Protein 2OOI (pdb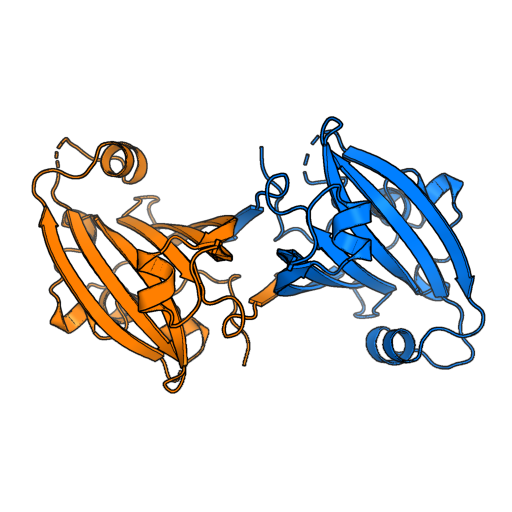70)

CATH classification: 3.40.1410.10

Sequence (315 aa):
NRINVFKTNGFSKSRMTSKVLVFKEMATPPKSVQDELQLNADDTVYYLERLRFVDDDVLCIEYSYYHKEIVKYLNDDIAKGSIFDYLESNMKLRIGFSDIFFNVDKLTSSEASLLQLSTGEPCLRYHQTFYTMTGKPFDSSDIVFHYRHAQFYIPSKNRINVFKTNGFSKSLGRMTSKVLVFKEMATPPKSVQDELQLNADTVYYLERLRFVDDDVLCIEYSYYHKEIVKYLNDDIAKGSIFDYLESNMKLRIGFSDIFFNVDKLTSSEASLLQLSTGEPCLRYHQTFYTMTGKPFDSSDIVFHYRHAQFYIPSK

B-factor: mean 58.81, std 12.08, range [34.25, 100.67]

Foldseek 3Di:
DAQEDVDPAFSLVSQKFKDWPDKAKDQADDPVCCVQQVHHRGFIKIWTWIFMDHVRATWKIKTKIFRCVLQVDDDVVPVRHGSRCCSCVPVVFAWADKDKDKDKFFDDCVRCVSNVHHGGDIWMWMWMWTAGNVGGTTMIMIIITDPVNHHHDYDDD/DAFEDQDPFFRCVRDNQKWKDWDDKDWACQDDPVCCVQLVHPNQIKIWTWIFMGRNPQTWKIKTKIFRCVQQVDDDVVCVRDGSRCCSCVPVVFAWQDKDKDKDKFFDDQVRCVSNVHHGGDIWMWMWMWTATNVGRTTMTMIITTDPPVHHHDYPDD

Solvent-accessible surface area: 14712 Å² total; per-residue (Å²): 168,85,22,29,6,66,81,15,39,16,25,42,95,75,170,46,85,33,147,34,78,49,43,100,94,44,78,79,3,41,174,80,6,35,115,64,2,134,24,81,58,108,50,33,0,5,24,1,31,7,17,10,45,34,94,130,68,7,3,0,2,16,60,0,42,4,20,71,137,25,0,122,111,5,36,66,93,54,1,120,41,28,10,19,44,19,3,74,78,93,47,153,23,162,28,20,73,0,36,0,68,4,31,5,41,73,6,68,76,73,26,2,82,57,0,133,40,71,92,27,29,1,0,1,61,8,43,6,1,16,30,11,119,114,34,126,6,3,10,10,4,64,3,10,0,9,5,137,69,2,46,2,52,2,44,2,196,166,91,7,25,9,21,80,14,38,4,20,24,119,14,42,46,120,26,86,19,122,32,60,46,54,118,95,48,72,89,3,48,182,73,5,44,112,48,2,132,24,104,74,63,43,0,3,28,0,37,5,15,10,46,21,86,136,68,4,1,0,0,10,48,0,44,1,20,68,138,26,0,133,114,4,39,59,84,49,0,112,39,22,2,29,70,19,0,66,73,90,40,129,23,144,23,18,76,1,31,0,69,2,32,6,35,76,8,64,69,75,15,2,83,56,0,145,34,67,93,27,29,2,0,2,56,7,38,8,6,6,37,8,122,106,35,115,8,0,0,5,6,62,6,7,2,7,9,154,70,1,49,2,52,0,50,3,200

Radius of gyration: 21.58 Å; Cα contacts (8 Å, |Δi|>4): 781; chains: 2; bounding box: 49×45×66 Å

Nearest PDB structures (foldseek):
  2ooi-assembly1_A  TM=1.006E+00  e=3.653E-32  Staphylococcus aureus subsp. aureus N315
  2ooi-assembly1_B  TM=9.903E-01  e=1.026E-28  Staphylococcus aureus subsp. aureus N315
  3bwg-assembly1_A  TM=9.790E-01  e=9.611E-17  Bacillus subtilis subsp. subtilis str. 168
  3bwg-assembly1_B  TM=9.789E-01  e=1.206E-16  Bacillus subtilis subsp. subtilis str. 168
  3bwg-assembly2_C-2  TM=9.821E-01  e=2.250E-16  Bacillus subtilis subsp. subtilis str. 168

Structure (mmCIF, N/CA/C/O backbone):
da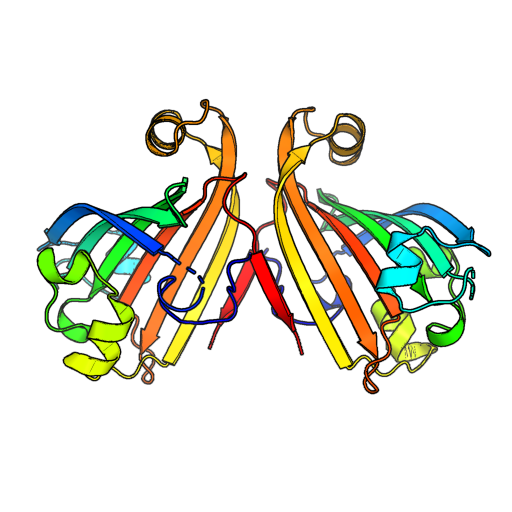ta_2OOI
#
_entry.id   2OOI
#
_cell.length_a   116.104
_cell.length_b   116.104
_cell.length_c   86.185
_cell.angle_alpha   90.00
_cell.angle_beta   90.00
_cell.angle_gamma   120.00
#
_symmetry.space_group_name_H-M   'P 63'
#
loop_
_entity.id
_entity.type
_entity.pdbx_description
1 polymer 'SA0254 protein'
2 non-polymer 'ZINC ION'
3 water water
#
loop_
_atom_site.group_PDB
_atom_site.id
_atom_site.type_symbol
_atom_site.label_atom_id
_atom_site.label_alt_id
_atom_site.label_comp_id
_atom_site.label_asym_id
_atom_site.label_entity_id
_atom_site.label_seq_id
_atom_site.pdbx_PDB_ins_code
_atom_site.Cartn_x
_atom_site.Cartn_y
_atom_site.Cartn_z
_atom_site.occupancy
_atom_site.B_iso_or_equiv
_atom_site.auth_seq_id
_atom_site.auth_comp_id
_atom_site.auth_asym_id
_atom_site.auth_atom_id
_atom_site.pdbx_PDB_model_num
ATOM 1 N N . ASN A 1 1 ? 33.249 40.796 48.637 1.00 86.35 73 ASN A N 1
ATOM 2 C CA . ASN A 1 1 ? 31.938 40.090 48.764 1.00 86.13 73 ASN A CA 1
ATOM 3 C C . ASN A 1 1 ? 31.048 40.716 49.878 1.00 86.11 73 ASN A C 1
ATOM 4 O O . ASN A 1 1 ? 31.046 41.945 50.020 1.00 86.53 73 ASN A O 1
ATOM 9 N N . ARG A 1 2 ? 30.316 39.918 50.668 1.00 85.35 74 ARG A N 1
ATOM 10 C CA . ARG A 1 2 ? 29.134 40.445 51.355 1.00 84.84 74 ARG A CA 1
ATOM 11 C C . ARG A 1 2 ? 28.758 39.724 52.642 1.00 84.47 74 ARG A C 1
ATOM 12 O O . ARG A 1 2 ? 28.760 38.519 52.704 1.00 84.48 74 ARG A O 1
ATOM 20 N N . ILE A 1 3 ? 28.410 40.480 53.672 1.00 84.52 75 ILE A N 1
ATOM 21 C CA . ILE A 1 3 ? 28.060 39.910 54.970 1.00 84.85 75 ILE A CA 1
ATOM 22 C C . ILE A 1 3 ? 26.612 39.426 54.974 1.00 85.15 75 ILE A C 1
ATOM 23 O O . ILE A 1 3 ? 25.712 40.158 54.596 1.00 84.64 75 ILE A O 1
ATOM 28 N N . ASN A 1 4 ? 26.386 38.202 55.428 1.00 86.09 76 ASN A N 1
ATOM 29 C CA . ASN A 1 4 ? 25.029 37.663 55.506 1.00 86.79 76 ASN A CA 1
ATOM 30 C C . ASN A 1 4 ? 24.453 37.707 56.927 1.00 87.35 76 ASN A C 1
ATOM 31 O O . ASN A 1 4 ? 25.023 37.129 57.830 1.00 87.51 76 ASN A O 1
ATOM 36 N N . VAL A 1 5 ? 23.303 38.355 57.108 1.00 88.03 77 VAL A N 1
ATOM 37 C CA . VAL A 1 5 ? 22.752 38.592 58.452 1.00 88.50 77 VAL A CA 1
ATOM 38 C C . VAL A 1 5 ? 21.792 37.519 58.972 1.00 89.03 77 VAL A C 1
ATOM 39 O O . VAL A 1 5 ? 21.646 37.377 60.174 1.00 89.12 77 VAL A O 1
ATOM 43 N N . PHE A 1 6 ? 21.157 36.786 58.064 1.00 90.03 78 PHE A N 1
ATOM 44 C CA . PHE A 1 6 ? 20.071 35.884 58.431 1.00 90.21 78 PHE A CA 1
ATOM 45 C C . PHE A 1 6 ? 20.487 34.952 59.564 1.00 90.51 78 PHE A C 1
ATOM 46 O O . PHE A 1 6 ? 20.000 35.071 60.688 1.00 90.85 78 PHE A O 1
ATOM 54 N N . LYS A 1 7 ? 21.390 34.026 59.260 1.00 90.56 79 LYS A N 1
ATOM 55 C CA . LYS A 1 7 ? 22.567 33.801 60.092 1.00 90.58 79 LYS A CA 1
ATOM 56 C C . LYS A 1 7 ? 22.376 34.387 61.487 1.00 90.50 79 LYS A C 1
ATOM 57 O O . LYS A 1 7 ? 22.536 35.590 61.693 1.00 90.09 79 LYS A O 1
ATOM 63 N N . THR A 1 8 ? 22.034 33.528 62.442 1.00 90.53 80 THR A N 1
ATOM 64 C CA . THR A 1 8 ? 22.659 33.559 63.759 1.00 90.73 80 THR A CA 1
ATOM 65 C C . THR A 1 8 ? 23.950 32.748 63.776 1.00 90.77 80 THR A C 1
ATOM 66 O O . THR A 1 8 ? 23.962 31.591 64.197 1.00 90.45 80 THR A O 1
ATOM 70 N N . ASN A 1 9 ? 25.035 33.362 63.316 1.00 91.22 81 ASN A N 1
ATOM 71 C CA . ASN A 1 9 ? 26.366 32.794 63.485 1.00 91.47 81 ASN A CA 1
ATOM 72 C C . ASN A 1 9 ? 27.225 33.857 64.123 1.00 91.84 81 ASN A C 1
ATOM 73 O O . ASN A 1 9 ? 26.746 34.944 64.431 1.00 91.40 81 ASN A O 1
ATOM 78 N N . GLY A 1 10 ? 28.508 33.556 64.288 1.00 92.47 82 GLY A N 1
ATOM 79 C CA . GLY A 1 10 ? 29.510 34.602 64.426 1.00 93.23 82 GLY A CA 1
ATOM 80 C C . GLY A 1 10 ? 29.770 35.161 63.041 1.00 93.48 82 GLY A C 1
ATOM 81 O O . GLY A 1 10 ? 29.445 34.519 62.041 1.00 93.58 82 GLY A O 1
ATOM 82 N N . PHE A 1 11 ? 30.352 36.353 62.961 1.00 94.17 83 PHE A N 1
ATOM 83 C CA . PHE A 1 11 ? 30.752 36.901 61.656 1.00 94.73 83 PHE A CA 1
ATOM 84 C C . PHE A 1 11 ? 31.805 36.048 61.021 1.00 95.02 83 PHE A C 1
ATOM 85 O O . PHE A 1 11 ? 31.823 35.897 59.815 1.00 95.28 83 PHE A O 1
ATOM 93 N N . SER A 1 12 ? 32.678 35.499 61.855 1.00 95.76 84 SER A N 1
ATOM 94 C CA . SER A 1 12 ? 33.628 34.485 61.447 1.00 96.46 84 SER A CA 1
ATOM 95 C C . SER A 1 12 ? 33.021 33.468 60.465 1.00 97.27 84 SER A C 1
ATOM 96 O O . SER A 1 12 ? 33.751 32.942 59.624 1.00 97.51 84 SER A O 1
ATOM 99 N N . LYS A 1 13 ? 31.712 33.192 60.566 1.00 97.94 85 LYS A N 1
ATOM 100 C CA . LYS A 1 13 ? 31.027 32.244 59.664 1.00 98.22 85 LYS A CA 1
ATOM 101 C C . LYS A 1 13 ? 30.130 32.937 58.605 1.00 98.63 85 LYS A C 1
ATOM 102 O O . LYS A 1 13 ? 28.986 32.529 58.377 1.00 98.58 85 LYS A O 1
ATOM 108 N N . SER A 1 14 ? 30.661 33.982 57.965 1.00 99.08 86 SER A N 1
ATOM 109 C CA . SER A 1 14 ? 30.024 34.579 56.783 1.00 99.38 86 SER A CA 1
ATOM 110 C C . SER A 1 14 ? 30.678 34.313 55.384 1.00 100.25 86 SER A C 1
ATOM 111 O O . SER A 1 14 ? 29.949 33.836 54.515 1.00 100.67 86 SER A O 1
ATOM 114 N N . ARG A 1 19 ? 39.216 35.021 55.860 1.00 89.55 91 ARG A N 1
ATOM 115 C CA . ARG A 1 19 ? 38.917 36.432 55.574 1.00 88.02 91 ARG A CA 1
ATOM 116 C C . ARG A 1 19 ? 38.964 37.386 56.779 1.00 86.09 91 ARG A C 1
ATOM 117 O O . ARG A 1 19 ? 39.533 38.480 56.695 1.00 86.02 91 ARG A O 1
ATOM 125 N N . MET A 1 20 ? 38.422 36.958 57.906 1.00 83.69 92 MET A N 1
ATOM 126 C CA . MET A 1 20 ? 38.241 37.851 59.038 1.00 81.75 92 MET A CA 1
ATOM 127 C C . MET A 1 20 ? 39.421 37.816 59.985 1.00 79.52 92 MET A C 1
ATOM 128 O O . MET A 1 20 ? 40.112 36.833 60.083 1.00 80.03 92 MET A O 1
ATOM 133 N N . THR A 1 21 ? 39.645 38.902 60.695 1.00 76.47 93 THR A N 1
ATOM 134 C CA . THR A 1 21 ? 40.671 38.927 61.756 1.00 73.66 93 THR A CA 1
ATOM 135 C C . THR A 1 21 ? 40.300 39.988 62.815 1.00 70.97 93 THR A C 1
ATOM 136 O O . THR A 1 21 ? 39.351 40.741 62.604 1.00 70.44 93 THR A O 1
ATOM 140 N N . SER A 1 22 ? 41.023 40.030 63.941 1.00 67.90 94 SER A N 1
ATOM 141 C CA . SER A 1 22 ? 40.614 40.818 65.125 1.00 65.92 94 SER A CA 1
ATOM 142 C C . SER A 1 22 ? 41.765 41.404 65.915 1.00 63.58 94 SER A C 1
ATOM 143 O O . SER A 1 22 ? 42.774 40.756 66.084 1.00 63.29 94 SER A O 1
ATOM 146 N N . LYS A 1 23 ? 41.606 42.632 66.393 1.00 61.44 95 LYS A N 1
ATOM 147 C CA . LYS A 1 23 ? 42.430 43.182 67.472 1.00 60.04 95 LYS A CA 1
ATOM 148 C C . LYS A 1 23 ? 41.471 43.157 68.701 1.00 58.38 95 LYS A C 1
ATOM 149 O O . LYS A 1 23 ? 40.492 43.910 68.744 1.00 58.82 95 LYS A O 1
ATOM 155 N N . VAL A 1 24 ? 41.705 42.286 69.681 1.00 56.01 96 VAL A N 1
ATOM 156 C CA . VAL A 1 24 ? 40.975 42.381 70.953 1.00 54.54 96 VAL A CA 1
ATOM 157 C C . VAL A 1 24 ? 41.445 43.627 71.697 1.00 53.24 96 VAL A C 1
ATOM 158 O O . VAL A 1 24 ? 42.618 43.770 71.934 1.00 53.43 96 VAL A O 1
ATOM 162 N N . LEU A 1 25 ? 40.553 44.526 72.061 1.00 51.61 97 LEU A N 1
ATOM 163 C CA . LEU A 1 25 ? 40.983 45.741 72.743 1.00 50.71 97 LEU A CA 1
ATOM 164 C C . LEU A 1 25 ? 40.774 45.638 74.226 1.00 49.38 97 LEU A C 1
ATOM 165 O O . LEU A 1 25 ? 41.577 46.146 75.006 1.00 48.75 97 LEU A O 1
ATOM 170 N N . VAL A 1 26 ? 39.667 45.016 74.609 1.00 48.54 98 VAL A N 1
ATOM 171 C CA . VAL A 1 26 ? 39.388 44.718 75.998 1.00 48.15 98 VAL A CA 1
ATOM 172 C C . VAL A 1 26 ? 38.768 43.362 76.122 1.00 48.00 98 VAL A C 1
ATOM 173 O O . VAL A 1 26 ? 37.852 43.019 75.384 1.00 47.25 98 VAL A O 1
ATOM 177 N N . PHE A 1 27 ? 39.248 42.607 77.109 1.00 48.28 99 PHE A N 1
ATOM 178 C CA . PHE A 1 27 ? 38.524 41.458 77.591 1.00 48.40 99 PHE A CA 1
ATOM 179 C C . PHE A 1 27 ? 38.577 41.458 79.094 1.00 49.08 99 PHE A C 1
ATOM 180 O O . PHE A 1 27 ? 39.652 41.478 79.675 1.00 50.22 99 PHE A O 1
ATOM 188 N N . LYS A 1 28 ? 37.430 41.368 79.737 1.00 49.75 100 LYS A N 1
ATOM 189 C CA . LYS A 1 28 ? 37.423 41.283 81.174 1.00 50.14 100 LYS A CA 1
ATOM 190 C C . LYS A 1 28 ? 36.160 40.672 81.743 1.00 49.82 100 LYS A C 1
ATOM 191 O O . LYS A 1 28 ? 35.101 40.670 81.136 1.00 50.46 100 LYS A O 1
ATOM 197 N N . GLU A 1 29 ? 36.303 40.158 82.948 1.00 49.95 101 GLU A N 1
ATOM 198 C CA . GLU A 1 29 ? 35.216 39.561 83.685 1.00 50.04 101 GLU A CA 1
ATOM 199 C C . GLU A 1 29 ? 34.668 40.667 84.598 1.00 49.49 101 GLU A C 1
ATOM 200 O O . GLU A 1 29 ? 35.426 41.326 85.274 1.00 49.25 101 GLU A O 1
ATOM 206 N N . MET A 1 30 ? 33.371 40.926 84.560 1.00 49.06 102 MET A N 1
ATOM 207 C CA . MET A 1 30 ? 32.803 41.980 85.383 1.00 48.52 102 MET A CA 1
ATOM 208 C C . MET A 1 30 ? 31.897 41.374 86.468 1.00 49.21 102 MET A C 1
ATOM 209 O O . MET A 1 30 ? 30.942 40.650 86.159 1.00 48.68 102 MET A O 1
ATOM 214 N N . ALA A 1 31 ? 32.213 41.689 87.733 1.00 49.96 103 ALA A N 1
ATOM 215 C CA . ALA A 1 31 ? 31.433 41.228 88.898 1.00 50.49 103 ALA A CA 1
ATOM 216 C C . ALA A 1 31 ? 30.011 41.745 88.843 1.00 50.95 103 ALA A C 1
ATOM 217 O O . ALA A 1 31 ? 29.080 41.034 89.232 1.00 51.36 103 ALA A O 1
ATOM 219 N N . THR A 1 32 ? 29.864 42.988 88.383 1.00 51.23 104 THR A N 1
ATOM 220 C CA . THR A 1 32 ? 28.567 43.640 88.316 1.00 51.69 104 THR A CA 1
ATOM 221 C C . THR A 1 32 ? 28.444 44.112 86.905 1.00 53.17 104 THR A C 1
ATOM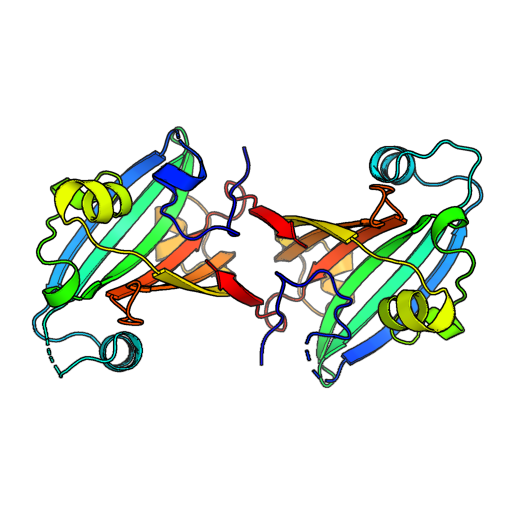 222 O O . THR A 1 32 ? 29.238 44.951 86.483 1.00 53.62 104 THR A O 1
ATOM 226 N N . PRO A 1 33 ? 27.454 43.597 86.173 1.00 54.50 105 PRO A N 1
ATOM 227 C CA . PRO A 1 33 ? 27.297 44.049 84.806 1.00 55.82 105 PRO A CA 1
ATOM 228 C C . PRO A 1 33 ? 26.665 45.424 84.743 1.00 56.63 105 PRO A C 1
ATOM 229 O O . PRO A 1 33 ? 25.900 45.780 85.644 1.00 57.21 105 PRO A O 1
ATOM 233 N N . PRO A 1 34 ? 26.916 46.161 83.654 1.00 57.62 106 PRO A N 1
ATOM 234 C CA . PRO A 1 34 ? 26.170 47.385 83.372 1.00 58.43 106 PRO A CA 1
ATOM 235 C C . PRO A 1 34 ? 24.658 47.140 83.455 1.00 59.31 106 PRO A C 1
ATOM 236 O O . PRO A 1 34 ? 24.182 46.036 83.188 1.00 59.35 106 PRO A O 1
ATOM 240 N N . LYS A 1 35 ? 23.905 48.166 83.820 1.00 60.62 107 LYS A N 1
ATOM 241 C CA . LYS A 1 35 ? 22.476 47.979 84.098 1.00 60.42 107 LYS A CA 1
ATOM 242 C C . LYS A 1 35 ? 21.780 47.590 82.813 1.00 60.10 107 LYS A C 1
ATOM 243 O O . LYS A 1 35 ? 20.926 46.719 82.815 1.00 59.84 107 LYS A O 1
ATOM 249 N N . SER A 1 36 ? 22.179 48.204 81.709 1.00 59.81 108 SER A N 1
ATOM 250 C CA . SER A 1 36 ? 21.629 47.818 80.402 1.00 60.17 108 SER A CA 1
ATOM 251 C C . SER A 1 36 ? 21.800 46.312 80.133 1.00 60.12 108 SER A C 1
ATOM 252 O O . SER A 1 36 ? 20.863 45.623 79.725 1.00 60.14 108 SER A O 1
ATOM 255 N N . VAL A 1 37 ? 22.995 45.812 80.412 1.00 60.30 109 VAL A N 1
ATOM 256 C CA . VAL A 1 37 ? 23.316 44.407 80.243 1.00 60.36 109 VAL A CA 1
ATOM 257 C C . VAL A 1 37 ? 22.494 43.526 81.186 1.00 60.76 109 VAL A C 1
ATOM 258 O O . VAL A 1 37 ? 22.087 42.442 80.791 1.00 60.63 109 VAL A O 1
ATOM 262 N N . GLN A 1 38 ? 22.237 43.981 82.413 1.00 61.50 110 GLN A N 1
ATOM 263 C CA . GLN A 1 38 ? 21.376 43.215 83.335 1.00 62.67 110 GLN A CA 1
ATOM 264 C C . GLN A 1 38 ? 19.995 43.034 82.744 1.00 63.03 110 GLN A C 1
ATOM 265 O O . GLN A 1 38 ? 19.462 41.921 82.716 1.00 63.07 110 GLN A O 1
ATOM 271 N N . ASP A 1 39 ? 19.420 44.143 82.281 1.00 63.61 111 ASP A N 1
ATOM 272 C CA . ASP A 1 39 ? 18.119 44.121 81.642 1.00 64.28 111 ASP A CA 1
ATOM 273 C C . ASP A 1 39 ? 18.158 43.113 80.495 1.00 64.65 111 ASP A C 1
ATOM 274 O O . ASP A 1 39 ? 17.530 42.047 80.580 1.00 65.01 111 ASP A O 1
ATOM 279 N N . GLU A 1 40 ? 18.959 43.423 79.473 1.00 64.80 112 GLU A N 1
ATOM 280 C CA . GLU A 1 40 ? 19.011 42.646 78.226 1.00 64.47 112 GLU A CA 1
ATOM 281 C C . GLU A 1 40 ? 19.294 41.143 78.420 1.00 64.20 112 GLU A C 1
ATOM 282 O O . GLU A 1 40 ? 18.756 40.325 77.692 1.00 64.26 112 GLU A O 1
ATOM 288 N N . LEU A 1 41 ? 20.109 40.769 79.397 1.00 63.68 113 LEU A N 1
ATOM 289 C CA . LEU A 1 41 ? 20.436 39.355 79.575 1.00 63.56 113 LEU A CA 1
ATOM 290 C C . LEU A 1 41 ? 19.651 38.684 80.714 1.00 63.80 113 LEU A C 1
ATOM 291 O O . LEU A 1 41 ? 20.051 37.625 81.191 1.00 63.48 113 LEU A O 1
ATOM 296 N N . GLN A 1 42 ? 18.622 39.378 81.160 1.00 64.45 114 GLN A N 1
ATOM 297 C CA . GLN A 1 42 ? 17.827 38.940 82.270 1.00 64.67 114 GLN A CA 1
ATOM 298 C C . GLN A 1 42 ? 18.697 38.519 83.416 1.00 64.62 114 GLN A C 1
ATOM 299 O O . GLN A 1 42 ? 18.631 37.416 83.903 1.00 64.43 114 GLN A O 1
ATOM 305 N N . LEU A 1 43 ? 19.521 39.456 83.833 1.00 65.13 115 LEU A N 1
ATOM 306 C CA . LEU A 1 43 ? 20.485 39.259 84.908 1.00 65.69 115 LEU A CA 1
ATOM 307 C C . LEU A 1 43 ? 20.144 40.113 86.139 1.00 66.81 115 LEU A C 1
ATOM 308 O O . LEU A 1 43 ? 19.260 40.983 86.084 1.00 67.59 115 LEU A O 1
ATOM 313 N N . ASN A 1 44 ? 20.854 39.852 87.241 1.00 67.07 116 ASN A N 1
ATOM 314 C CA . ASN A 1 44 ? 20.912 40.773 88.379 1.00 67.13 116 ASN A CA 1
ATOM 315 C C . ASN A 1 44 ? 22.362 41.317 88.624 1.00 67.58 116 ASN A C 1
ATOM 316 O O . ASN A 1 44 ? 23.330 40.931 87.927 1.00 67.10 116 ASN A O 1
ATOM 321 N N . ALA A 1 45 ? 22.502 42.213 89.612 1.00 67.84 117 ALA A N 1
ATOM 322 C CA . ALA A 1 45 ? 23.813 42.787 90.004 1.00 67.49 117 ALA A CA 1
ATOM 323 C C . ALA A 1 45 ? 24.870 41.721 90.300 1.00 67.33 117 ALA A C 1
ATOM 324 O O . ALA A 1 45 ? 26.037 41.900 89.944 1.00 67.88 117 ALA A O 1
ATOM 326 N N . ASP A 1 46 ? 24.457 40.610 90.916 1.00 66.93 118 ASP A N 1
ATOM 327 C CA . ASP A 1 46 ? 25.412 39.590 91.412 1.00 66.71 118 ASP A CA 1
ATOM 328 C C . ASP A 1 46 ? 26.122 38.726 90.331 1.00 66.30 118 ASP A C 1
ATOM 329 O O . ASP A 1 46 ? 27.329 38.455 90.476 1.00 66.63 118 ASP A O 1
ATOM 334 N N . ASP A 1 47 ? 25.412 38.271 89.281 1.00 65.01 119 ASP A N 1
ATOM 335 C CA . ASP A 1 47 ? 26.017 37.232 88.404 1.00 64.35 119 ASP A CA 1
ATOM 336 C C . ASP A 1 47 ? 26.842 37.777 87.228 1.00 61.34 119 ASP A C 1
ATOM 337 O O . ASP A 1 47 ? 26.562 38.814 86.671 1.00 61.83 119 ASP A O 1
ATOM 342 N N . THR A 1 48 ? 27.905 37.057 86.918 1.00 58.36 120 THR A N 1
ATOM 343 C CA . THR A 1 48 ? 29.038 37.640 86.242 1.00 56.42 120 THR A CA 1
ATOM 344 C C . THR A 1 48 ? 28.851 37.651 84.724 1.00 55.22 120 THR A C 1
ATOM 345 O O . THR A 1 48 ? 28.142 36.814 84.158 1.00 54.85 120 THR A O 1
ATOM 349 N N . VAL A 1 49 ? 29.447 38.647 84.089 1.00 53.38 121 VAL A N 1
ATOM 350 C CA . VAL A 1 49 ? 29.482 38.712 82.648 1.00 52.39 121 VAL A CA 1
ATOM 351 C C . VAL A 1 49 ? 30.908 38.846 82.200 1.00 50.95 121 VAL A C 1
ATOM 352 O O . VAL A 1 49 ? 31.774 39.262 82.969 1.00 51.05 121 VAL A O 1
ATOM 356 N N . TYR A 1 50 ? 31.166 38.472 80.956 1.00 49.45 122 TYR A N 1
ATOM 357 C CA . TYR A 1 50 ? 32.446 38.776 80.352 1.00 48.59 122 TYR A CA 1
ATOM 358 C C . TYR A 1 50 ? 32.191 39.959 79.451 1.00 48.68 122 TYR A C 1
ATOM 359 O O . TYR A 1 50 ? 31.148 39.999 78.809 1.00 48.67 122 TYR A O 1
ATOM 368 N N . TYR A 1 51 ? 33.107 40.924 79.400 1.00 49.01 123 TYR A N 1
ATOM 369 C CA . TYR A 1 51 ? 33.003 41.994 78.407 1.00 49.28 123 TYR A CA 1
ATOM 370 C C . TYR A 1 51 ? 34.170 41.858 77.444 1.00 49.50 123 TYR A C 1
ATOM 371 O O . TYR A 1 51 ? 35.301 41.517 77.857 1.00 49.05 123 TYR A O 1
ATOM 380 N N . LEU A 1 52 ? 33.866 42.105 76.168 1.00 49.38 124 LEU A N 1
ATOM 381 C CA . LEU A 1 52 ? 34.793 41.926 75.048 1.00 49.37 124 LEU A CA 1
ATOM 382 C C . LEU A 1 52 ? 34.577 43.060 74.077 1.00 49.66 124 LEU A C 1
ATOM 383 O O . LEU A 1 52 ? 33.450 43.347 73.682 1.00 49.70 124 LEU A O 1
ATOM 388 N N . GLU A 1 53 ? 35.671 43.699 73.702 1.00 49.94 125 GLU A N 1
ATOM 389 C CA . GLU A 1 53 ? 35.650 44.829 72.826 1.00 50.06 125 GLU A CA 1
ATOM 390 C C . GLU A 1 53 ? 36.606 44.457 71.732 1.00 50.29 125 GLU A C 1
ATOM 391 O O . GLU A 1 53 ? 37.778 44.221 72.011 1.00 49.82 125 GLU A O 1
ATOM 397 N N . ARG A 1 54 ? 36.110 44.370 70.501 1.00 50.81 126 ARG A N 1
ATOM 398 C CA . ARG A 1 54 ? 36.919 43.895 69.393 1.00 51.84 126 ARG A CA 1
ATOM 399 C C . ARG A 1 54 ? 36.829 44.772 68.187 1.00 52.15 126 ARG A C 1
ATOM 400 O O . ARG A 1 54 ? 35.751 45.200 67.830 1.00 52.36 126 ARG A O 1
ATOM 408 N N . LEU A 1 55 ? 37.963 44.976 67.534 1.00 52.88 127 LEU A N 1
ATOM 409 C CA . LEU A 1 55 ? 38.026 45.684 66.292 1.00 53.78 127 LEU A CA 1
ATOM 410 C C . LEU A 1 55 ? 38.152 44.584 65.280 1.00 55.00 127 LEU A C 1
ATOM 411 O O . LEU A 1 55 ? 39.038 43.738 65.367 1.00 55.10 127 LEU A O 1
ATOM 416 N N . ARG A 1 56 ? 37.216 44.514 64.350 1.00 56.57 128 ARG A N 1
ATOM 417 C CA . ARG A 1 56 ? 37.248 43.478 63.338 1.00 57.10 128 ARG A CA 1
ATOM 418 C C . ARG A 1 56 ? 37.646 43.998 61.986 1.00 57.64 128 ARG A C 1
ATOM 419 O O . ARG A 1 56 ? 37.389 45.116 61.636 1.00 57.20 128 ARG A O 1
ATOM 427 N N . PHE A 1 57 ? 38.297 43.146 61.232 1.00 58.87 129 PHE A N 1
ATOM 428 C CA . PHE A 1 57 ? 38.842 43.472 59.927 1.00 59.96 129 PHE A CA 1
ATOM 429 C C . PHE A 1 57 ? 38.436 42.411 58.933 1.00 61.28 129 PHE A C 1
ATOM 430 O O . PHE A 1 57 ? 38.259 41.241 59.279 1.00 61.88 129 PHE A O 1
ATOM 438 N N . VAL A 1 58 ? 38.289 42.815 57.686 1.00 62.95 130 VAL A N 1
ATOM 439 C CA . VAL A 1 58 ? 38.068 41.856 56.621 1.00 64.02 130 VAL A CA 1
ATOM 440 C C . VAL A 1 58 ? 39.092 42.170 55.549 1.00 64.94 130 VAL A C 1
ATOM 441 O O . VAL A 1 58 ? 39.253 43.334 55.126 1.00 64.30 130 VAL A O 1
ATOM 445 N N . ASP A 1 59 ? 39.820 41.121 55.169 1.00 66.03 131 ASP A N 1
ATOM 446 C CA . ASP A 1 59 ? 40.940 41.228 54.243 1.00 66.40 131 ASP A CA 1
ATOM 447 C C . ASP A 1 59 ? 41.700 42.559 54.466 1.00 66.69 131 ASP A C 1
ATOM 448 O O . ASP A 1 59 ? 41.948 43.321 53.527 1.00 67.07 131 ASP A O 1
ATOM 453 N N . ASP A 1 60 ? 42.038 42.832 55.734 1.00 66.61 132 ASP A N 1
ATOM 454 C CA . ASP A 1 60 ? 42.905 43.963 56.106 1.00 66.14 132 ASP A CA 1
ATOM 455 C C . ASP A 1 60 ? 42.196 45.330 56.179 1.00 65.63 132 ASP A C 1
ATOM 456 O O . ASP A 1 60 ? 42.857 46.333 56.502 1.00 65.84 132 ASP A O 1
ATOM 461 N N . ASP A 1 61 ? 40.887 45.374 55.882 1.00 64.00 133 ASP A N 1
ATOM 462 C CA . ASP A 1 61 ? 40.091 46.615 55.988 1.00 62.92 133 ASP A CA 1
ATOM 463 C C . ASP A 1 61 ? 39.229 46.641 57.234 1.00 61.66 133 ASP A C 1
ATOM 464 O O . ASP A 1 61 ? 38.548 45.666 57.521 1.00 61.35 133 ASP A O 1
ATOM 469 N N . VAL A 1 62 ? 39.238 47.757 57.961 1.00 60.14 134 VAL A N 1
ATOM 470 C CA . VAL A 1 62 ? 38.526 47.807 59.231 1.00 59.23 134 VAL A CA 1
ATOM 471 C C . VAL A 1 62 ? 37.033 47.716 58.981 1.00 58.07 134 VAL A C 1
ATOM 472 O O . VAL A 1 62 ? 36.489 48.543 58.279 1.00 58.38 134 VAL A O 1
ATOM 476 N N . LEU A 1 63 ? 36.387 46.692 59.534 1.00 56.75 135 LEU A N 1
ATOM 477 C CA . LEU A 1 63 ? 34.989 46.417 59.266 1.00 56.40 135 LEU A CA 1
ATOM 478 C C . LEU A 1 63 ? 34.042 46.968 60.334 1.00 56.06 135 LEU A C 1
ATOM 479 O O . LEU A 1 63 ? 32.982 47.491 59.994 1.00 56.01 135 LEU A O 1
ATOM 484 N N . CYS A 1 64 ? 34.386 46.811 61.613 1.00 55.85 136 CYS A N 1
ATOM 485 C CA . CYS A 1 64 ? 33.542 47.336 62.695 1.00 55.75 136 CYS A CA 1
ATOM 486 C C . CYS A 1 64 ? 34.190 47.251 64.070 1.00 55.35 136 CYS A C 1
ATOM 487 O O . CYS A 1 64 ? 35.208 46.575 64.214 1.00 54.90 136 CYS A O 1
ATOM 490 N N . ILE A 1 65 ? 33.599 47.938 65.060 1.00 54.99 137 ILE A N 1
ATOM 491 C CA . ILE A 1 65 ? 33.931 47.725 66.463 1.00 55.58 137 ILE A CA 1
ATOM 492 C C . ILE A 1 65 ? 32.785 46.947 67.028 1.00 55.86 137 ILE A C 1
ATOM 493 O O . ILE A 1 65 ? 31.631 47.262 66.738 1.00 55.84 137 ILE A O 1
ATOM 498 N N . GLU A 1 66 ? 33.111 45.966 67.866 1.00 56.00 138 GLU A N 1
ATOM 499 C CA . GLU A 1 66 ? 32.132 45.077 68.423 1.00 56.31 138 GLU A CA 1
ATOM 500 C C . GLU A 1 66 ? 32.227 45.111 69.941 1.00 56.18 138 GLU A C 1
ATOM 501 O O . GLU A 1 66 ? 33.298 44.896 70.530 1.00 57.05 138 GLU A O 1
ATOM 507 N N . TYR A 1 67 ? 31.104 45.432 70.571 1.00 55.63 139 TYR A N 1
ATOM 508 C CA . TYR A 1 67 ? 31.004 45.500 72.013 1.00 55.01 139 TYR A CA 1
ATOM 509 C C . TYR A 1 67 ? 30.124 44.352 72.482 1.00 54.58 139 TYR A C 1
ATOM 510 O O . TYR A 1 67 ? 28.910 44.422 72.335 1.00 55.12 139 TYR A O 1
ATOM 519 N N . SER A 1 68 ? 30.720 43.314 73.060 1.00 54.14 140 SER A N 1
ATOM 520 C CA . SER A 1 68 ? 29.963 42.125 73.483 1.00 53.86 140 SER A CA 1
ATOM 521 C C . SER A 1 68 ? 29.950 41.873 75.019 1.00 53.54 140 SER A C 1
ATOM 522 O O . SER A 1 68 ? 30.982 41.977 75.688 1.00 53.32 140 SER A O 1
ATOM 525 N N . TYR A 1 69 ? 28.778 41.525 75.552 1.00 52.71 141 TYR A N 1
ATOM 526 C CA . TYR A 1 69 ? 28.682 40.995 76.900 1.00 52.41 141 TYR A CA 1
ATOM 527 C C . TYR A 1 69 ? 28.188 39.559 76.881 1.00 51.54 141 TYR A C 1
ATOM 528 O O . TYR A 1 69 ? 27.173 39.274 76.258 1.00 50.19 141 TYR A O 1
ATOM 537 N N . TYR A 1 70 ? 28.890 38.669 77.585 1.00 50.95 142 TYR A N 1
ATOM 538 C CA . TYR A 1 70 ? 28.463 37.282 77.714 1.00 50.93 142 TYR A CA 1
ATOM 539 C C . TYR A 1 70 ? 28.125 36.877 79.147 1.00 50.64 142 TYR A C 1
ATOM 540 O O . TYR A 1 70 ? 28.817 37.233 80.099 1.00 49.89 142 TYR A O 1
ATOM 549 N N . HIS A 1 71 ? 27.073 36.080 79.264 1.00 50.67 143 HIS A N 1
ATOM 550 C CA . HIS A 1 71 ? 26.600 35.541 80.527 1.00 50.70 143 HIS A CA 1
ATOM 551 C C . HIS A 1 71 ? 27.501 34.377 80.898 1.00 50.70 143 HIS A C 1
ATOM 552 O O . HIS A 1 71 ? 27.399 33.305 80.310 1.00 50.30 143 HIS A O 1
ATOM 559 N N . LYS A 1 72 ? 28.382 34.585 81.876 1.00 51.25 144 LYS A N 1
ATOM 560 C CA . LYS A 1 72 ? 29.356 33.559 82.248 1.00 51.60 144 LYS A CA 1
ATOM 561 C C . LYS A 1 72 ? 28.738 32.211 82.580 1.00 51.78 144 LYS A C 1
ATOM 562 O O . LYS A 1 72 ? 29.316 31.187 82.291 1.00 51.56 144 LYS A O 1
ATOM 568 N N . GLU A 1 73 ? 27.578 32.216 83.209 1.00 52.47 145 GLU A N 1
ATOM 569 C CA . GLU A 1 73 ? 26.936 30.977 83.589 1.00 52.37 145 GLU A CA 1
ATOM 570 C C . GLU A 1 73 ? 26.687 30.141 82.336 1.00 52.16 145 GLU A C 1
ATOM 571 O O . GLU A 1 73 ? 27.170 29.033 82.217 1.00 52.49 145 GLU A O 1
ATOM 577 N N . ILE A 1 74 ? 25.980 30.707 81.374 1.00 51.67 146 ILE A N 1
ATOM 578 C CA . ILE A 1 74 ? 25.636 29.975 80.169 1.00 51.40 146 ILE A CA 1
ATOM 579 C C . ILE A 1 74 ? 26.862 29.570 79.340 1.00 51.25 146 ILE A C 1
ATOM 580 O O . ILE A 1 74 ? 26.977 28.441 78.904 1.00 51.60 146 ILE A O 1
ATOM 585 N N . VAL A 1 75 ? 27.792 30.488 79.182 1.00 51.33 147 VAL A N 1
ATOM 586 C CA . VAL A 1 75 ? 28.933 30.346 78.268 1.00 51.28 147 VAL A CA 1
ATOM 587 C C . VAL A 1 75 ? 30.096 29.596 78.941 1.00 51.37 147 VAL A C 1
ATOM 588 O O . VAL A 1 75 ? 30.983 29.070 78.282 1.00 50.65 147 VAL A O 1
ATOM 592 N N . LYS A 1 76 ? 30.060 29.581 80.275 1.00 52.01 148 LYS A N 1
ATOM 593 C CA . LYS A 1 76 ? 30.907 28.755 81.156 1.00 52.43 148 LYS A CA 1
ATOM 594 C C . LYS A 1 76 ? 32.345 29.223 81.331 1.00 52.23 148 LYS A C 1
ATOM 595 O O . LYS A 1 76 ? 32.856 29.225 82.449 1.00 52.73 148 LYS A O 1
ATOM 601 N N . TYR A 1 77 ? 32.996 29.609 80.247 1.00 52.06 149 TYR A N 1
ATOM 602 C CA . TYR A 1 77 ? 34.366 30.102 80.320 1.00 52.21 149 TYR A CA 1
ATOM 603 C C . TYR A 1 77 ? 34.810 30.743 79.018 1.00 52.11 149 TYR A C 1
ATOM 604 O O . TYR A 1 77 ? 34.734 30.127 77.974 1.00 51.66 149 TYR A O 1
ATOM 613 N N . LEU A 1 78 ? 35.314 31.967 79.126 1.00 52.92 150 LEU A N 1
ATOM 614 C CA . LEU A 1 78 ? 35.951 32.692 78.038 1.00 53.45 150 LEU A CA 1
ATOM 615 C C . LEU A 1 78 ? 37.271 33.298 78.571 1.00 54.30 150 LEU A C 1
ATOM 616 O O . LEU A 1 78 ? 37.455 33.435 79.766 1.00 54.60 150 LEU A O 1
ATOM 621 N N . ASN A 1 79 ? 38.205 33.599 77.680 1.00 55.59 151 ASN A N 1
ATOM 622 C CA . ASN A 1 79 ? 39.433 34.324 78.015 1.00 56.15 151 ASN A CA 1
ATOM 623 C C . ASN A 1 79 ? 39.881 35.063 76.767 1.00 56.99 151 ASN A C 1
ATOM 624 O O . ASN A 1 79 ? 39.297 34.872 75.696 1.00 56.73 151 ASN A O 1
ATOM 629 N N . ASP A 1 80 ? 40.900 35.909 76.877 1.00 58.29 152 ASP A N 1
ATOM 630 C CA . ASP A 1 80 ? 41.222 36.785 75.729 1.00 58.93 152 ASP A CA 1
ATOM 631 C C . ASP A 1 80 ? 41.961 36.018 74.649 1.00 59.21 152 ASP A C 1
ATOM 632 O O . ASP A 1 80 ? 41.832 36.368 73.457 1.00 58.94 152 ASP A O 1
ATOM 637 N N . ASP A 1 81 ? 42.693 34.967 75.026 1.00 58.82 153 ASP A N 1
ATOM 638 C CA . ASP A 1 81 ? 43.257 34.140 73.972 1.00 59.30 153 ASP A CA 1
ATOM 639 C C . ASP A 1 81 ? 42.144 33.632 73.074 1.00 58.88 153 ASP A C 1
ATOM 640 O O . ASP A 1 81 ? 42.189 33.837 71.862 1.00 58.29 153 ASP A O 1
ATOM 645 N N . ILE A 1 82 ? 41.102 33.058 73.664 1.00 58.42 154 ILE A N 1
ATOM 646 C CA . ILE A 1 82 ? 40.048 32.478 72.842 1.00 58.18 154 ILE A CA 1
ATOM 647 C C . ILE A 1 82 ? 39.223 33.562 72.140 1.00 58.07 154 ILE A C 1
ATOM 648 O O . ILE A 1 82 ? 38.651 33.319 71.084 1.00 58.31 154 ILE A O 1
ATOM 653 N N . ALA A 1 83 ? 39.205 34.763 72.711 1.00 58.28 155 ALA A N 1
ATOM 654 C CA . ALA A 1 83 ? 38.572 35.945 72.094 1.00 58.23 155 ALA A CA 1
ATOM 655 C C . ALA A 1 83 ? 39.264 36.398 70.795 1.00 58.50 155 ALA A C 1
ATOM 656 O O . ALA A 1 83 ? 38.635 37.047 69.944 1.00 58.50 155 ALA A O 1
ATOM 658 N N . LYS A 1 84 ? 40.553 36.062 70.652 1.00 58.55 156 LYS A N 1
ATOM 659 C CA . LYS A 1 84 ? 41.286 36.308 69.400 1.00 58.32 156 LYS A CA 1
ATOM 660 C C . LYS A 1 84 ? 40.720 35.536 68.215 1.00 58.20 156 LYS A C 1
ATOM 661 O O . LYS A 1 84 ? 40.888 35.980 67.088 1.00 59.72 156 LYS A O 1
ATOM 667 N N . GLY A 1 85 ? 40.026 34.416 68.439 1.00 57.44 157 GLY A N 1
ATOM 668 C CA . GLY A 1 85 ? 39.486 33.607 67.324 1.00 56.41 157 GLY A CA 1
ATOM 669 C C . GLY A 1 85 ? 37.991 33.743 67.217 1.00 55.85 157 GLY A C 1
ATOM 670 O O . GLY A 1 85 ? 37.463 34.778 67.571 1.00 56.46 157 GLY A O 1
ATOM 671 N N . SER A 1 86 ? 37.321 32.694 66.738 1.00 55.07 158 SER A N 1
ATOM 672 C CA . SER A 1 86 ? 35.853 32.607 66.638 1.00 54.52 158 SER A CA 1
ATOM 673 C C . SER A 1 86 ? 35.181 32.141 67.933 1.00 54.32 158 SER A C 1
ATOM 674 O O . SER A 1 86 ? 35.268 30.973 68.298 1.00 54.60 158 SER A O 1
ATOM 677 N N . ILE A 1 87 ? 34.471 33.047 68.593 1.00 54.19 159 ILE A N 1
ATOM 678 C CA . ILE A 1 87 ? 33.779 32.732 69.833 1.00 54.35 159 ILE A CA 1
ATOM 679 C C . ILE A 1 87 ? 32.668 31.733 69.590 1.00 54.78 159 ILE A C 1
ATOM 680 O O . ILE A 1 87 ? 32.496 30.784 70.339 1.00 55.21 159 ILE A O 1
ATOM 685 N N . PHE A 1 88 ? 31.931 31.942 68.524 1.00 55.03 160 PHE A N 1
ATOM 686 C CA . PHE A 1 88 ? 30.878 31.030 68.154 1.00 55.34 160 PHE A CA 1
ATOM 687 C C . PHE A 1 88 ? 31.348 29.598 67.921 1.00 54.94 160 PHE A C 1
ATOM 688 O O . PHE A 1 88 ? 30.672 28.679 68.338 1.00 55.10 160 PHE A O 1
ATOM 696 N N . ASP A 1 89 ? 32.473 29.375 67.249 1.00 54.50 161 ASP A N 1
ATOM 697 C CA . ASP A 1 89 ? 32.936 27.982 67.065 1.00 54.01 161 ASP A CA 1
ATOM 698 C C . ASP A 1 89 ? 33.405 27.397 68.388 1.00 53.04 161 ASP A C 1
ATOM 699 O O . ASP A 1 89 ? 33.213 26.207 68.649 1.00 53.05 161 ASP A O 1
ATOM 704 N N . TYR A 1 90 ? 34.049 28.216 69.208 1.00 51.37 162 TYR A N 1
ATOM 705 C CA . TYR A 1 90 ? 34.440 27.761 70.520 1.00 50.93 162 TYR A CA 1
ATOM 706 C C . TYR A 1 90 ? 33.189 27.332 71.302 1.00 50.31 162 TYR A C 1
ATOM 707 O O . TYR A 1 90 ? 33.139 26.240 71.888 1.00 50.37 162 TYR A O 1
ATOM 716 N N . LEU A 1 91 ? 32.169 28.179 71.265 1.00 49.64 163 LEU A N 1
ATOM 717 C CA . LEU A 1 91 ? 30.916 27.918 71.958 1.00 49.18 163 LEU A CA 1
ATOM 718 C C . LEU A 1 91 ? 30.265 26.617 71.502 1.00 49.27 163 LEU A C 1
ATOM 719 O O . LEU A 1 91 ? 29.797 25.843 72.321 1.00 49.36 163 LEU A O 1
ATOM 724 N N . GLU A 1 92 ? 30.256 26.344 70.204 1.00 49.90 164 GLU A N 1
ATOM 725 C CA . GLU A 1 92 ? 29.590 25.134 69.708 1.00 50.36 164 GLU A CA 1
ATOM 726 C C . GLU A 1 92 ? 30.447 23.909 69.778 1.00 49.95 164 GLU A C 1
ATOM 727 O O . GLU A 1 92 ? 29.955 22.850 70.120 1.00 50.07 164 GLU A O 1
ATOM 733 N N . SER A 1 93 ? 31.723 24.044 69.439 1.00 50.01 165 SER A N 1
ATOM 734 C CA . SER A 1 93 ? 32.601 22.884 69.337 1.00 49.94 165 SER A CA 1
ATOM 735 C C . SER A 1 93 ? 33.181 22.547 70.675 1.00 49.90 165 SER A C 1
ATOM 736 O O . SER A 1 93 ? 33.127 21.391 71.055 1.00 50.25 165 SER A O 1
ATOM 739 N N . ASN A 1 94 ? 33.722 23.533 71.398 1.00 49.83 166 ASN A N 1
ATOM 740 C CA . ASN A 1 94 ? 34.289 23.269 72.729 1.00 49.87 166 ASN A CA 1
ATOM 741 C C . ASN A 1 94 ? 33.225 23.173 73.821 1.00 49.54 166 ASN A C 1
ATOM 742 O O . ASN A 1 94 ? 33.021 22.116 74.384 1.00 49.35 166 ASN A O 1
ATOM 747 N N . MET A 1 95 ? 32.545 24.282 74.108 1.00 49.71 167 MET A N 1
ATOM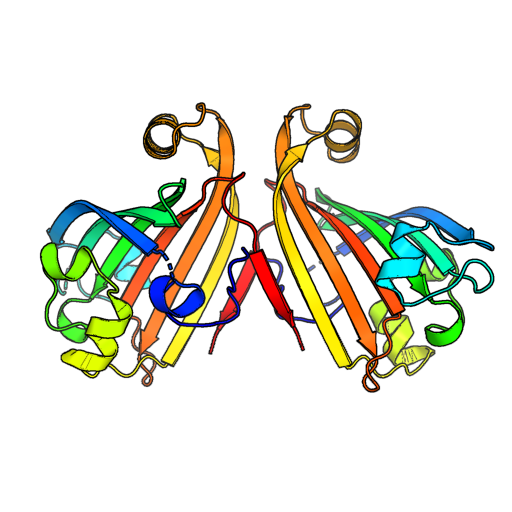 748 C CA . MET A 1 95 ? 31.538 24.326 75.174 1.00 49.67 167 MET A CA 1
ATOM 749 C C . MET A 1 95 ? 30.297 23.490 74.856 1.00 50.43 167 MET A C 1
ATOM 750 O O . MET A 1 95 ? 29.508 23.187 75.741 1.00 51.24 167 MET A O 1
ATOM 755 N N . LYS A 1 96 ? 30.141 23.096 73.601 1.00 51.26 168 LYS A N 1
ATOM 756 C CA . LYS A 1 96 ? 28.988 22.304 73.156 1.00 51.83 168 LYS A CA 1
ATOM 757 C C . LYS A 1 96 ? 27.638 22.975 73.496 1.00 51.89 168 LYS A C 1
ATOM 758 O O . LYS A 1 96 ? 26.664 22.325 73.843 1.00 51.61 168 LYS A O 1
ATOM 764 N N . LEU A 1 97 ? 27.609 24.292 73.318 1.00 52.07 169 LEU A N 1
ATOM 765 C CA . LEU A 1 97 ? 26.451 25.114 73.594 1.00 52.50 169 LEU A CA 1
ATOM 766 C C . LEU A 1 97 ? 25.506 25.105 72.395 1.00 53.28 169 LEU A C 1
ATOM 767 O O . LEU A 1 97 ? 25.911 25.395 71.282 1.00 53.22 169 LEU A O 1
ATOM 772 N N . ARG A 1 98 ? 24.241 24.790 72.652 1.00 54.25 170 ARG A N 1
ATOM 773 C CA . ARG A 1 98 ? 23.211 24.711 71.643 1.00 54.40 170 ARG A CA 1
ATOM 774 C C . ARG A 1 98 ? 22.624 26.105 71.496 1.00 54.85 170 ARG A C 1
ATOM 775 O O . ARG A 1 98 ? 21.833 26.552 72.321 1.00 54.80 170 ARG A O 1
ATOM 783 N N . ILE A 1 99 ? 23.013 26.802 70.439 1.00 55.23 171 ILE A N 1
ATOM 784 C CA . ILE A 1 99 ? 22.537 28.153 70.199 1.00 55.31 171 ILE A CA 1
ATOM 785 C C . ILE A 1 99 ? 21.284 28.037 69.375 1.00 55.71 171 ILE A C 1
ATOM 786 O O . ILE A 1 99 ? 21.289 27.344 68.364 1.00 56.36 171 ILE A O 1
ATOM 791 N N . GLY A 1 100 ? 20.210 28.694 69.803 1.00 55.92 172 GLY A N 1
ATOM 792 C CA . GLY A 1 100 ? 18.905 28.525 69.157 1.00 55.92 172 GLY A CA 1
ATOM 793 C C . GLY A 1 100 ? 18.503 29.604 68.171 1.00 56.01 172 GLY A C 1
ATOM 794 O O . GLY A 1 100 ? 18.348 29.341 66.971 1.00 56.91 172 GLY A O 1
ATOM 795 N N . PHE A 1 101 ? 18.317 30.818 68.676 1.00 55.80 173 PHE A N 1
ATOM 796 C CA . PHE A 1 101 ? 17.892 31.933 67.846 1.00 55.48 173 PHE A CA 1
ATOM 797 C C . PHE A 1 101 ? 18.501 33.244 68.319 1.00 55.25 173 PHE A C 1
ATOM 798 O O . PHE A 1 101 ? 19.209 33.266 69.348 1.00 55.19 173 PHE A O 1
ATOM 806 N N . SER A 1 102 ? 18.212 34.317 67.564 1.00 54.56 174 SER A N 1
ATOM 807 C CA . SER A 1 102 ? 18.694 35.672 67.871 1.00 54.11 174 SER A CA 1
ATOM 808 C C . SER A 1 102 ? 17.789 36.764 67.314 1.00 54.23 174 SER A C 1
ATOM 809 O O . SER A 1 102 ? 17.165 36.602 66.255 1.00 53.61 174 SER A O 1
ATOM 812 N N . ASP A 1 103 ? 17.719 37.870 68.058 1.00 54.36 175 ASP A N 1
ATOM 813 C CA . ASP A 1 103 ? 17.025 39.081 67.626 1.00 54.17 175 ASP A CA 1
ATOM 814 C C . ASP A 1 103 ? 18.057 40.100 67.152 1.00 54.38 175 ASP A C 1
ATOM 815 O O . ASP A 1 103 ? 19.034 40.367 67.879 1.00 54.23 175 ASP A O 1
ATOM 820 N N . ILE A 1 104 ? 17.856 40.638 65.942 1.00 53.68 176 ILE A N 1
ATOM 821 C CA . ILE A 1 104 ? 18.740 41.654 65.385 1.00 53.86 176 ILE A CA 1
ATOM 822 C C . ILE A 1 104 ? 18.008 42.990 65.241 1.00 54.14 176 ILE A C 1
ATOM 823 O O . ILE A 1 104 ? 16.936 43.034 64.651 1.00 54.74 176 ILE A O 1
ATOM 828 N N . PHE A 1 105 ? 18.578 44.079 65.756 1.00 54.19 177 PHE A N 1
ATOM 829 C CA . PHE A 1 105 ? 18.051 45.426 65.471 1.00 54.23 177 PHE A CA 1
ATOM 830 C C . PHE A 1 105 ? 19.122 46.270 64.816 1.00 54.20 177 PHE A C 1
ATOM 831 O O . PHE A 1 105 ? 20.263 46.207 65.227 1.00 54.07 177 PHE A O 1
ATOM 839 N N . PHE A 1 106 ? 18.775 47.044 63.783 1.00 54.10 178 PHE A N 1
ATOM 840 C CA . PHE A 1 106 ? 19.718 48.050 63.279 1.00 53.54 178 PHE A CA 1
ATOM 841 C C . PHE A 1 106 ? 19.133 49.355 62.678 1.00 53.28 178 PHE A C 1
ATOM 842 O O . PHE A 1 106 ? 17.984 49.434 62.232 1.00 52.62 178 PHE A O 1
ATOM 850 N N . ASN A 1 107 ? 19.966 50.383 62.692 1.00 52.52 179 ASN A N 1
ATOM 851 C CA . ASN A 1 107 ? 19.618 51.658 62.099 1.00 51.91 179 ASN A CA 1
ATOM 852 C C . ASN A 1 107 ? 20.887 52.333 61.626 1.00 51.54 179 ASN A C 1
ATOM 853 O O . ASN A 1 107 ? 22.002 51.963 62.053 1.00 52.56 179 ASN A O 1
ATOM 858 N N . VAL A 1 108 ? 20.716 53.329 60.772 1.00 49.99 180 VAL A N 1
ATOM 859 C CA . VAL A 1 108 ? 21.831 54.070 60.235 1.00 49.54 180 VAL A CA 1
ATOM 860 C C . VAL A 1 108 ? 21.957 55.313 61.102 1.00 49.29 180 VAL A C 1
ATOM 861 O O . VAL A 1 108 ? 20.961 55.827 61.593 1.00 48.83 180 VAL A O 1
ATOM 865 N N . ASP A 1 109 ? 23.173 55.811 61.267 1.00 49.35 181 ASP A N 1
ATOM 866 C CA . ASP A 1 109 ? 23.405 56.976 62.101 1.00 49.68 181 ASP A CA 1
ATOM 867 C C . ASP A 1 109 ? 24.688 57.683 61.688 1.00 49.71 181 ASP A C 1
ATOM 868 O O . ASP A 1 109 ? 25.407 57.199 60.815 1.00 49.16 181 ASP A O 1
ATOM 873 N N . LYS A 1 110 ? 24.966 58.805 62.357 1.00 49.98 182 LYS A N 1
ATOM 874 C CA . LYS A 1 110 ? 26.225 59.515 62.247 1.00 50.61 182 LYS A CA 1
ATOM 875 C C . LYS A 1 110 ? 27.178 58.931 63.260 1.00 51.22 182 LYS A C 1
ATOM 876 O O . LYS A 1 110 ? 26.750 58.466 64.304 1.00 50.89 182 LYS A O 1
ATOM 882 N N . LEU A 1 111 ? 28.472 58.966 62.948 1.00 52.53 183 LEU A N 1
ATOM 883 C CA . LEU A 1 111 ? 29.484 58.445 63.850 1.00 53.11 183 LEU A CA 1
ATOM 884 C C . LEU A 1 111 ? 29.812 59.494 64.853 1.00 54.64 183 LEU A C 1
ATOM 885 O O . LEU A 1 111 ? 29.712 60.689 64.638 1.00 55.97 183 LEU A O 1
ATOM 890 N N . THR A 1 112 ? 30.277 59.015 65.956 1.00 56.04 184 THR A N 1
ATOM 891 C CA . THR A 1 112 ? 30.745 59.857 67.003 1.00 57.32 184 THR A CA 1
ATOM 892 C C . THR A 1 112 ? 32.172 60.254 66.628 1.00 58.59 184 THR A C 1
ATOM 893 O O . THR A 1 112 ? 32.689 59.844 65.581 1.00 59.62 184 THR A O 1
ATOM 897 N N . SER A 1 113 ? 32.785 61.081 67.457 1.00 59.58 185 SER A N 1
ATOM 898 C CA . SER A 1 113 ? 34.162 61.516 67.265 1.00 59.62 185 SER A CA 1
ATOM 899 C C . SER A 1 113 ? 35.119 60.363 67.478 1.00 59.56 185 SER A C 1
ATOM 900 O O . SER A 1 113 ? 36.020 60.133 66.690 1.00 59.99 185 SER A O 1
ATOM 903 N N . SER A 1 114 ? 34.932 59.647 68.570 1.00 59.64 186 SER A N 1
ATOM 904 C CA . SER A 1 114 ? 35.822 58.539 68.909 1.00 59.69 186 SER A CA 1
ATOM 905 C C . SER A 1 114 ? 35.625 57.351 67.975 1.00 59.55 186 SER A C 1
ATOM 906 O O . SER A 1 114 ? 36.565 56.627 67.680 1.00 59.84 186 SER A O 1
ATOM 909 N N . GLU A 1 115 ? 34.388 57.143 67.541 1.00 59.81 187 GLU A N 1
ATOM 910 C CA . GLU A 1 115 ? 34.072 56.043 66.626 1.00 59.35 187 GLU A CA 1
ATOM 911 C C . GLU A 1 115 ? 34.710 56.291 65.269 1.00 59.25 187 GLU A C 1
ATOM 912 O O . GLU A 1 115 ? 35.376 55.410 64.734 1.00 58.66 187 GLU A O 1
ATOM 918 N N . ALA A 1 116 ? 34.514 57.497 64.736 1.00 59.38 188 ALA A N 1
ATOM 919 C CA . ALA A 1 116 ? 35.165 57.896 63.495 1.00 60.22 188 ALA A CA 1
ATOM 920 C C . ALA A 1 116 ? 36.672 57.697 63.636 1.00 60.70 188 ALA A C 1
ATOM 921 O O . ALA A 1 116 ? 37.342 57.266 62.709 1.00 61.53 188 ALA A O 1
ATOM 923 N N . SER A 1 117 ? 37.201 57.972 64.815 1.00 61.24 189 SER A N 1
ATOM 924 C CA . SER A 1 117 ? 38.606 57.745 65.064 1.00 61.20 189 SER A CA 1
ATOM 925 C C . SER A 1 117 ? 38.943 56.268 64.976 1.00 60.99 189 SER A C 1
ATOM 926 O O . SER A 1 117 ? 39.807 55.894 64.224 1.00 61.34 189 SER A O 1
ATOM 929 N N . LEU A 1 118 ? 38.258 55.423 65.731 1.00 61.27 190 LEU A N 1
ATOM 930 C CA . LEU A 1 118 ? 38.499 53.963 65.655 1.00 61.31 190 LEU A CA 1
ATOM 931 C C . LEU A 1 118 ? 38.403 53.414 64.228 1.00 61.27 190 LEU A C 1
ATOM 932 O O . LEU A 1 118 ? 39.178 52.544 63.852 1.00 61.36 190 LEU A O 1
ATOM 937 N N . LEU A 1 119 ? 37.447 53.916 63.440 1.00 60.75 191 LEU A N 1
ATOM 938 C CA . LEU A 1 119 ? 37.160 53.342 62.131 1.00 60.17 191 LEU A CA 1
ATOM 939 C C . LEU A 1 119 ? 37.861 54.105 60.990 1.00 59.85 191 LEU A C 1
ATOM 940 O O . LEU A 1 119 ? 37.546 53.916 59.833 1.00 59.75 191 LEU A O 1
ATOM 945 N N . GLN A 1 120 ? 38.884 54.874 61.339 1.00 59.67 192 GLN A N 1
ATOM 946 C CA . GLN A 1 120 ? 39.492 55.891 60.480 1.00 59.13 192 GLN A CA 1
ATOM 947 C C . GLN A 1 120 ? 38.553 56.530 59.498 1.00 58.10 192 GLN A C 1
ATOM 948 O O . GLN A 1 120 ? 38.725 56.392 58.285 1.00 57.87 192 GLN A O 1
ATOM 954 N N . LEU A 1 121 ? 37.575 57.243 60.052 1.00 57.04 193 LEU A N 1
ATOM 955 C CA . LEU A 1 121 ? 36.676 58.100 59.289 1.00 56.90 193 LEU A CA 1
ATOM 956 C C . LEU A 1 121 ? 36.564 59.459 59.981 1.00 56.40 193 LEU A C 1
ATOM 957 O O . LEU A 1 121 ? 37.184 59.660 60.981 1.00 56.63 193 LEU A O 1
ATOM 962 N N . SER A 1 122 ? 35.792 60.390 59.424 1.00 56.75 194 SER A N 1
ATOM 963 C CA . SER A 1 122 ? 35.541 61.713 60.034 1.00 56.59 194 SER A CA 1
ATOM 964 C C . SER A 1 122 ? 34.265 61.713 60.898 1.00 56.31 194 SER A C 1
ATOM 965 O O . SER A 1 122 ? 33.222 61.144 60.485 1.00 56.23 194 SER A O 1
ATOM 968 N N . THR A 1 123 ? 34.338 62.397 62.048 1.00 55.03 195 THR A N 1
ATOM 969 C CA . THR A 1 123 ? 33.167 62.711 62.885 1.00 54.50 195 THR A CA 1
ATOM 970 C C . THR A 1 123 ? 31.932 62.997 62.043 1.00 53.92 195 THR A C 1
ATOM 971 O O . THR A 1 123 ? 31.996 63.767 61.075 1.00 53.70 195 THR A O 1
ATOM 975 N N . GLY A 1 124 ? 30.814 62.361 62.388 1.00 53.33 196 GLY A N 1
ATOM 976 C CA . GLY A 1 124 ? 29.549 62.626 61.696 1.00 53.02 196 GLY A CA 1
ATOM 977 C C . GLY A 1 124 ? 29.263 61.870 60.406 1.00 52.70 196 GLY A C 1
ATOM 978 O O . GLY A 1 124 ? 28.149 61.944 59.909 1.00 53.05 196 GLY A O 1
ATOM 979 N N . GLU A 1 125 ? 30.235 61.150 59.847 1.00 52.13 197 GLU A N 1
ATOM 980 C CA . GLU A 1 125 ? 29.968 60.312 58.666 1.00 51.94 197 GLU A CA 1
ATOM 981 C C . GLU A 1 125 ? 29.081 59.096 59.002 1.00 51.68 197 GLU A C 1
ATOM 982 O O . GLU A 1 125 ? 29.003 58.653 60.171 1.00 51.94 197 GLU A O 1
ATOM 988 N N . PRO A 1 126 ? 28.441 58.521 57.974 1.00 50.61 198 PRO A N 1
ATOM 989 C CA . PRO A 1 126 ? 27.492 57.465 58.228 1.00 50.05 198 PRO A CA 1
ATOM 990 C C . PRO A 1 126 ? 28.105 56.236 58.873 1.00 49.19 198 PRO A C 1
ATOM 991 O O . PRO A 1 126 ? 29.308 56.013 58.797 1.00 48.68 198 PRO A O 1
ATOM 995 N N . CYS A 1 127 ? 27.250 55.447 59.500 1.00 48.73 199 CYS A N 1
ATOM 996 C CA . CYS A 1 127 ? 27.630 54.146 60.030 1.00 48.80 199 CYS A CA 1
ATOM 997 C C . CYS A 1 127 ? 26.336 53.364 60.192 1.00 48.34 199 CYS A C 1
ATOM 998 O O . CYS A 1 127 ? 25.264 53.932 60.054 1.00 47.85 199 CYS A O 1
ATOM 1001 N N . LEU A 1 128 ? 26.457 52.063 60.450 1.00 48.10 200 LEU A N 1
ATOM 1002 C CA . LEU A 1 128 ? 25.341 51.217 60.812 1.00 47.61 200 LEU A CA 1
ATOM 1003 C C . LEU A 1 128 ? 25.491 50.834 62.280 1.00 47.29 200 LEU A C 1
ATOM 1004 O O . LEU A 1 128 ? 26.552 50.341 62.681 1.00 46.35 200 LEU A O 1
ATOM 1009 N N . ARG A 1 129 ? 24.436 51.036 63.075 1.00 47.52 201 ARG A N 1
ATOM 1010 C CA . ARG A 1 129 ? 24.415 50.518 64.478 1.00 47.91 201 ARG A CA 1
ATOM 1011 C C . ARG A 1 129 ? 23.610 49.255 64.470 1.00 48.96 201 ARG A C 1
ATOM 1012 O O . ARG A 1 129 ? 22.490 49.229 63.991 1.00 50.52 201 ARG A O 1
ATOM 1020 N N . TYR A 1 130 ? 24.215 48.187 64.949 1.00 50.37 202 TYR A N 1
ATOM 1021 C CA . TYR A 1 130 ? 23.634 46.865 64.860 1.00 50.82 202 TYR A CA 1
ATOM 1022 C C . TYR A 1 130 ? 23.705 46.198 66.247 1.00 50.96 202 TYR A C 1
ATOM 1023 O O . TYR A 1 130 ? 24.746 46.153 66.899 1.00 51.24 202 TYR A O 1
ATOM 1032 N N . HIS A 1 131 ? 22.548 45.786 66.732 1.00 51.24 203 HIS A N 1
ATOM 1033 C CA . HIS A 1 131 ? 22.450 45.047 67.953 1.00 50.87 203 HIS A CA 1
ATOM 1034 C C . HIS A 1 131 ? 21.997 43.633 67.703 1.00 50.72 203 HIS A C 1
ATOM 1035 O O . HIS A 1 131 ? 21.083 43.387 66.925 1.00 50.85 203 HIS A O 1
ATOM 1042 N N . GLN A 1 132 ? 22.604 42.702 68.416 1.00 50.60 204 GLN A N 1
ATOM 1043 C CA . GLN A 1 132 ? 22.174 41.334 68.361 1.00 50.54 204 GLN A CA 1
ATOM 1044 C C . GLN A 1 132 ? 22.171 40.710 69.771 1.00 50.48 204 GLN A C 1
ATOM 1045 O O . GLN A 1 132 ? 23.114 40.848 70.562 1.00 50.62 204 GLN A O 1
ATOM 1051 N N . THR A 1 133 ? 21.084 40.036 70.092 1.00 50.41 205 THR A N 1
ATOM 1052 C CA . THR A 1 133 ? 21.003 39.282 71.330 1.00 50.11 205 THR A CA 1
ATOM 1053 C C . THR A 1 133 ? 20.805 37.826 70.960 1.00 50.32 205 THR A C 1
ATOM 1054 O O . THR A 1 133 ? 19.840 37.497 70.262 1.00 50.05 205 THR A O 1
ATOM 1058 N N . PHE A 1 134 ? 21.747 36.974 71.391 1.00 50.33 206 PHE A N 1
ATOM 1059 C CA . PHE A 1 134 ? 21.703 35.544 71.085 1.00 50.47 206 PHE A CA 1
ATOM 1060 C C . PHE A 1 134 ? 21.072 34.749 72.220 1.00 50.66 206 PHE A C 1
ATOM 1061 O O . PHE A 1 134 ? 21.385 34.966 73.394 1.00 50.41 206 PHE A O 1
ATOM 1069 N N . TYR A 1 135 ? 20.233 33.791 71.836 1.00 51.08 207 TYR A N 1
ATOM 1070 C CA . TYR A 1 135 ? 19.616 32.871 72.768 1.00 51.51 207 TYR A CA 1
ATOM 1071 C C . TYR A 1 135 ? 20.050 31.427 72.574 1.00 51.54 207 TYR A C 1
ATOM 1072 O O . TYR A 1 135 ? 20.298 30.965 71.441 1.00 50.64 207 TYR A O 1
ATOM 1081 N N . THR A 1 136 ? 20.100 30.716 73.696 1.00 51.45 208 THR A N 1
ATOM 1082 C CA . THR A 1 136 ? 20.208 29.274 73.660 1.00 52.18 208 THR A CA 1
ATOM 1083 C C . THR A 1 136 ? 18.883 28.717 73.143 1.00 52.83 208 THR A C 1
ATOM 1084 O O . THR A 1 136 ? 17.895 29.434 72.961 1.00 52.67 208 THR A O 1
ATOM 1088 N N . MET A 1 137 ? 18.885 27.419 72.907 1.00 53.94 209 MET A N 1
ATOM 1089 C CA . MET A 1 137 ? 17.704 26.718 72.449 1.00 54.85 209 MET A CA 1
ATOM 1090 C C . MET A 1 137 ? 16.611 26.614 73.499 1.00 54.39 209 MET A C 1
ATOM 1091 O O . MET A 1 137 ? 15.472 26.358 73.148 1.00 53.89 209 MET A O 1
ATOM 1096 N N . THR A 1 138 ? 16.946 26.809 74.770 1.00 54.35 210 THR A N 1
ATOM 1097 C CA . THR A 1 138 ? 15.927 26.831 75.821 1.00 54.51 210 THR A CA 1
ATOM 1098 C C . THR A 1 138 ? 15.539 28.274 76.168 1.00 54.40 210 THR A C 1
ATOM 1099 O O . THR A 1 138 ? 14.949 28.543 77.221 1.00 54.26 210 THR A O 1
ATOM 1103 N N . GLY A 1 139 ? 15.893 29.199 75.278 1.00 54.16 211 GLY A N 1
ATOM 1104 C CA . GLY A 1 139 ? 15.410 30.561 75.351 1.00 54.09 211 GLY A CA 1
ATOM 1105 C C . GLY A 1 139 ? 16.223 31.485 76.223 1.00 54.06 211 GLY A C 1
ATOM 1106 O O . GLY A 1 139 ? 15.842 32.630 76.409 1.00 54.02 211 GLY A O 1
ATOM 1107 N N . LYS A 1 140 ? 17.348 31.018 76.754 1.00 54.25 212 LYS A N 1
ATOM 1108 C CA . LYS A 1 140 ? 18.148 31.844 77.671 1.00 54.20 212 LYS A CA 1
ATOM 1109 C C . LYS A 1 140 ? 19.102 32.780 76.896 1.00 53.79 212 LYS A C 1
ATOM 1110 O O . LYS A 1 140 ? 19.864 32.325 76.046 1.00 53.93 212 LYS A O 1
ATOM 1116 N N . PRO A 1 141 ? 19.044 34.098 77.169 1.00 53.10 213 PRO A N 1
ATOM 1117 C CA . PRO A 1 141 ? 19.965 35.023 76.488 1.00 52.43 213 PRO A CA 1
ATOM 1118 C C . PRO A 1 141 ? 21.383 34.887 77.007 1.00 52.01 213 PRO A C 1
ATOM 1119 O O . PRO A 1 141 ? 21.560 34.854 78.210 1.00 52.40 213 PRO A O 1
ATOM 1123 N N . PHE A 1 142 ? 22.395 34.818 76.139 1.00 51.22 214 PHE A N 1
ATOM 1124 C CA . PHE A 1 142 ? 23.774 34.693 76.646 1.00 50.12 214 PHE A CA 1
ATOM 1125 C C . PHE A 1 142 ? 24.769 35.713 76.124 1.00 49.47 214 PHE A C 1
ATOM 1126 O O . PHE A 1 142 ? 25.863 35.818 76.660 1.00 49.53 214 PHE A O 1
ATOM 1134 N N . ASP A 1 143 ? 24.402 36.464 75.090 1.00 48.87 215 ASP A N 1
ATOM 1135 C CA . ASP A 1 143 ? 25.315 37.362 74.397 1.00 48.33 215 ASP A CA 1
ATOM 1136 C C . ASP A 1 143 ? 24.492 38.534 73.989 1.00 48.29 215 ASP A C 1
ATOM 1137 O O . ASP A 1 143 ? 23.490 38.368 73.319 1.00 49.10 215 ASP A O 1
ATOM 1142 N N . SER A 1 144 ? 24.897 39.717 74.404 1.00 48.29 216 SER A N 1
ATOM 1143 C CA . SER A 1 144 ? 24.328 40.940 73.924 1.00 48.53 216 SER A CA 1
ATOM 1144 C C . SER A 1 144 ? 25.462 41.703 73.266 1.00 48.64 216 SER A C 1
ATOM 1145 O O . SER A 1 144 ? 26.436 42.068 73.939 1.00 49.19 216 SER A O 1
ATOM 1148 N N . SER A 1 145 ? 25.329 41.956 71.974 1.00 48.89 217 SER A N 1
ATOM 1149 C CA . SER A 1 145 ? 26.373 42.611 71.184 1.00 49.93 217 SER A CA 1
ATOM 1150 C C . SER A 1 145 ? 25.908 43.874 70.454 1.00 50.62 217 SER A C 1
ATOM 1151 O O . SER A 1 145 ? 24.797 43.938 69.925 1.00 50.40 217 SER A O 1
ATOM 1154 N N . ASP A 1 146 ? 26.795 44.864 70.421 1.00 50.87 218 ASP A N 1
ATOM 1155 C CA . ASP A 1 146 ? 26.567 46.095 69.701 1.00 50.95 218 ASP A CA 1
ATOM 1156 C C . ASP A 1 146 ? 27.722 46.324 68.756 1.00 51.01 218 ASP A C 1
ATOM 1157 O O . ASP A 1 146 ? 28.879 46.248 69.164 1.00 51.51 218 ASP A O 1
ATOM 1162 N N . ILE A 1 147 ? 27.409 46.563 67.489 1.00 50.62 219 ILE A N 1
ATOM 1163 C CA . ILE A 1 147 ? 28.439 46.751 66.492 1.00 50.36 219 ILE A CA 1
ATOM 1164 C C . ILE A 1 147 ? 28.225 48.066 65.813 1.00 49.51 219 ILE A C 1
ATOM 1165 O O . ILE A 1 147 ? 27.089 48.451 65.562 1.00 49.33 219 ILE A O 1
ATOM 1170 N N . VAL A 1 148 ? 29.297 48.796 65.547 1.00 48.64 220 VAL A N 1
ATOM 1171 C CA . VAL A 1 148 ? 29.131 49.919 64.663 1.00 48.04 220 VAL A CA 1
ATOM 1172 C C . VAL A 1 148 ? 30.004 49.625 63.470 1.00 47.95 220 VAL A C 1
ATOM 1173 O O . VAL A 1 148 ? 31.194 49.435 63.612 1.00 48.44 220 VAL A O 1
ATOM 1177 N N . PHE A 1 149 ? 29.374 49.536 62.295 1.00 47.53 221 PHE A N 1
ATOM 1178 C CA . PHE A 1 149 ? 30.052 49.167 61.060 1.00 46.67 221 PHE A CA 1
ATOM 1179 C C . PHE A 1 149 ? 30.638 50.350 60.330 1.00 46.53 221 PHE A C 1
ATOM 1180 O O . PHE A 1 149 ? 30.123 51.463 60.396 1.00 45.19 221 PHE A O 1
ATOM 1188 N N . HIS A 1 150 ? 31.744 50.074 59.636 1.00 47.39 222 HIS A N 1
ATOM 1189 C CA . HIS A 1 150 ? 32.376 51.011 58.702 1.00 48.00 222 HIS A CA 1
ATOM 1190 C C . HIS A 1 150 ? 31.503 51.024 57.438 1.00 48.74 222 HIS A C 1
ATOM 1191 O O . HIS A 1 150 ? 31.241 49.966 56.839 1.00 48.54 222 HIS A O 1
ATOM 1198 N N . TYR A 1 151 ? 31.033 52.208 57.054 1.00 49.42 223 TYR A N 1
ATOM 1199 C CA . TYR A 1 151 ? 29.946 52.292 56.070 1.00 50.21 223 TYR A CA 1
ATOM 1200 C C . TYR A 1 151 ? 30.322 51.880 54.642 1.00 50.66 223 TYR A C 1
ATOM 1201 O O . TYR A 1 151 ? 29.463 51.408 53.942 1.00 50.68 223 TYR A O 1
ATOM 1210 N N . ARG A 1 152 ? 31.593 52.049 54.266 1.00 51.45 224 ARG A N 1
ATOM 1211 C CA . ARG A 1 152 ? 32.140 51.664 52.947 1.00 52.18 224 ARG A CA 1
ATOM 1212 C C . ARG A 1 152 ? 32.635 50.224 52.902 1.00 52.28 224 ARG A C 1
ATOM 1213 O O . ARG A 1 152 ? 32.558 49.615 51.875 1.00 53.16 224 ARG A O 1
ATOM 1221 N N . HIS A 1 153 ? 33.112 49.660 54.001 1.00 52.87 225 HIS A N 1
ATOM 1222 C CA . HIS A 1 153 ? 33.583 48.273 54.027 1.00 52.69 225 HIS A CA 1
ATOM 1223 C C . HIS A 1 153 ? 32.484 47.245 54.365 1.00 53.10 225 HIS A C 1
ATOM 1224 O O . HIS A 1 153 ? 32.671 46.057 54.160 1.00 53.01 225 HIS A O 1
ATOM 1231 N N . ALA A 1 154 ? 31.341 47.684 54.883 1.00 53.77 226 ALA A N 1
ATOM 1232 C CA . ALA A 1 154 ? 30.281 46.759 55.280 1.00 54.80 226 ALA A CA 1
ATOM 1233 C C . ALA A 1 154 ? 29.167 46.759 54.232 1.00 55.66 226 ALA A C 1
ATOM 1234 O O . ALA A 1 154 ? 28.505 47.774 54.010 1.00 55.62 226 ALA A O 1
ATOM 1236 N N . GLN A 1 155 ? 28.984 45.603 53.602 1.00 57.37 227 GLN A N 1
ATOM 1237 C CA . GLN A 1 155 ? 28.014 45.375 52.527 1.00 58.31 227 GLN A CA 1
ATOM 1238 C C . GLN A 1 155 ? 27.222 44.168 52.953 1.00 58.36 227 GLN A C 1
ATOM 1239 O O . GLN A 1 155 ? 27.804 43.222 53.389 1.00 58.59 227 GLN A O 1
ATOM 1245 N N . PHE A 1 156 ? 25.904 44.200 52.869 1.00 59.11 228 PHE A N 1
ATOM 1246 C CA . PHE A 1 156 ? 25.081 43.161 53.480 1.00 60.09 228 PHE A CA 1
ATOM 1247 C C . PHE A 1 156 ? 24.179 42.484 52.478 1.00 60.91 228 PHE A C 1
ATOM 1248 O O . PHE A 1 156 ? 23.856 43.048 51.423 1.00 60.98 228 PHE A O 1
ATOM 1256 N N . TYR A 1 157 ? 23.764 41.273 52.827 1.00 62.33 229 TYR A N 1
ATOM 1257 C CA . TYR A 1 157 ? 22.927 40.468 51.976 1.00 63.25 229 TYR A CA 1
ATOM 1258 C C . TYR A 1 157 ? 21.990 39.634 52.800 1.00 65.17 229 TYR A C 1
ATOM 1259 O O . TYR A 1 157 ? 22.346 39.170 53.865 1.00 65.34 229 TYR A O 1
ATOM 1268 N N . ILE A 1 158 ? 20.781 39.419 52.310 1.00 67.53 230 ILE A N 1
ATOM 1269 C CA . ILE A 1 158 ? 19.946 38.397 52.916 1.00 69.59 230 ILE A CA 1
ATOM 1270 C C . ILE A 1 158 ? 19.025 37.766 51.866 1.00 70.75 230 ILE A C 1
ATOM 1271 O O . ILE A 1 158 ? 18.624 38.435 50.931 1.00 71.29 230 ILE A O 1
ATOM 1276 N N . PRO A 1 159 ? 18.823 36.438 51.932 1.00 72.40 231 PRO A N 1
ATOM 1277 C CA . PRO A 1 159 ? 17.802 35.730 51.140 1.00 72.91 231 PRO A CA 1
ATOM 1278 C C . PRO A 1 159 ? 16.486 35.474 51.898 1.00 73.97 231 PRO A C 1
ATOM 1279 O O . PRO A 1 159 ? 16.505 34.838 52.969 1.00 74.71 231 PRO A O 1
ATOM 1283 N N . SER A 1 160 ? 15.366 35.932 51.323 1.00 74.71 232 SER A N 1
ATOM 1284 C CA . SER A 1 160 ? 14.030 35.844 51.953 1.00 75.14 232 SER A CA 1
ATOM 1285 C C . SER A 1 160 ? 13.152 34.735 51.374 1.00 75.75 232 SER A C 1
ATOM 1286 O O . SER A 1 160 ? 13.478 34.151 50.328 1.00 75.70 232 SER A O 1
ATOM 1289 N N . LYS A 1 161 ? 12.026 34.488 52.061 1.00 76.33 233 LYS A N 1
ATOM 1290 C CA . LYS A 1 161 ? 11.120 33.381 51.759 1.00 76.81 233 LYS A CA 1
ATOM 1291 C C . LYS A 1 161 ? 9.728 33.671 52.315 1.00 76.74 233 LYS A C 1
ATOM 1292 O O . LYS A 1 161 ? 8.735 33.596 51.588 1.00 77.03 233 LYS A O 1
ATOM 1298 N N . ASN B 1 1 ? 6.860 51.691 64.123 1.00 87.02 73 ASN B N 1
ATOM 1299 C CA . ASN B 1 1 ? 7.652 51.372 65.345 1.00 87.08 73 ASN B CA 1
ATOM 1300 C C . ASN B 1 1 ? 8.985 50.666 64.988 1.00 87.25 73 ASN B C 1
ATOM 1301 O O . ASN B 1 1 ? 10.016 50.947 65.619 1.00 87.61 73 ASN B O 1
ATOM 1306 N N . ARG B 1 2 ? 8.975 49.789 63.974 1.00 86.92 74 ARG B N 1
ATOM 1307 C CA . ARG B 1 2 ? 10.163 48.996 63.610 1.00 86.80 74 ARG B CA 1
ATOM 1308 C C . ARG B 1 2 ? 9.884 48.138 62.372 1.00 86.77 74 ARG B C 1
ATOM 1309 O O . ARG B 1 2 ? 8.905 47.415 62.341 1.00 86.93 74 ARG B O 1
ATOM 1317 N N . ILE B 1 3 ? 10.768 48.189 61.381 1.00 86.85 75 ILE B N 1
ATOM 1318 C CA . ILE B 1 3 ? 10.546 47.587 60.060 1.00 87.04 75 ILE B CA 1
ATOM 1319 C C . ILE B 1 3 ? 11.174 46.207 59.915 1.00 86.97 75 ILE B C 1
ATOM 1320 O O . ILE B 1 3 ? 12.367 46.057 60.078 1.00 86.69 75 ILE B O 1
ATOM 1325 N N . ASN B 1 4 ? 10.351 45.210 59.607 1.00 87.47 76 ASN B N 1
ATOM 1326 C CA . ASN B 1 4 ? 10.824 43.837 59.479 1.00 87.97 76 ASN B CA 1
ATOM 1327 C C . ASN B 1 4 ? 11.233 43.499 58.050 1.00 88.55 76 ASN B C 1
ATOM 1328 O O . ASN B 1 4 ? 10.486 43.750 57.104 1.00 88.38 76 ASN B O 1
ATOM 1333 N N . VAL B 1 5 ? 12.424 42.929 57.899 1.00 89.30 77 VAL B N 1
ATOM 1334 C CA . VAL B 1 5 ? 12.986 42.667 56.580 1.00 89.53 77 VAL B CA 1
ATOM 1335 C C . VAL B 1 5 ? 12.839 41.197 56.200 1.00 90.03 77 VAL B C 1
ATOM 1336 O O . VAL B 1 5 ? 13.075 40.815 55.053 1.00 89.76 77 VAL B O 1
ATOM 1340 N N . PHE B 1 6 ? 12.447 40.377 57.169 1.00 90.81 78 PHE B N 1
ATOM 1341 C CA . PHE B 1 6 ? 12.845 38.974 57.194 1.00 90.90 78 PHE B CA 1
ATOM 1342 C C . PHE B 1 6 ? 12.376 38.246 55.938 1.00 91.40 78 PHE B C 1
ATOM 1343 O O . PHE B 1 6 ? 12.754 37.100 55.697 1.00 92.03 78 PHE B O 1
ATOM 1345 N N . LYS B 1 7 ? 11.551 38.919 55.143 1.00 91.40 79 LYS B N 1
ATOM 1346 C CA . LYS B 1 7 ? 10.105 38.872 55.323 1.00 91.34 79 LYS B CA 1
ATOM 1347 C C . LYS B 1 7 ? 9.377 39.299 54.053 1.00 91.21 79 LYS B C 1
ATOM 1348 O O . LYS B 1 7 ? 8.863 40.414 53.966 1.00 91.13 79 LYS B O 1
ATOM 1354 N N . THR B 1 8 ? 9.339 38.406 53.069 1.00 90.90 80 THR B N 1
ATOM 1355 C CA . THR B 1 8 ? 9.308 38.810 51.669 1.00 90.68 80 THR B CA 1
ATOM 1356 C C . THR B 1 8 ? 7.905 39.236 51.248 1.00 90.42 80 THR B C 1
ATOM 1357 O O . THR B 1 8 ? 7.201 38.498 50.560 1.00 90.32 80 THR B O 1
ATOM 1361 N N . ASN B 1 9 ? 7.506 40.433 51.667 1.00 90.27 81 ASN B N 1
ATOM 1362 C CA . ASN B 1 9 ? 6.221 41.001 51.260 1.00 90.38 81 ASN B CA 1
ATOM 1363 C C . ASN B 1 9 ? 6.447 42.478 50.943 1.00 90.07 81 ASN B C 1
ATOM 1364 O O . ASN B 1 9 ? 7.589 42.904 50.824 1.00 89.78 81 ASN B O 1
ATOM 1369 N N . GLY B 1 10 ? 5.384 43.252 50.767 1.00 90.09 82 GLY B N 1
ATOM 1370 C CA . GLY B 1 10 ? 5.521 44.703 50.641 1.00 90.24 82 GLY B CA 1
ATOM 1371 C C . GLY B 1 10 ? 5.503 45.363 52.004 1.00 90.17 82 GLY B C 1
ATOM 1372 O O . GLY B 1 10 ? 5.055 44.767 52.979 1.00 89.84 82 GLY B O 1
ATOM 1373 N N . PHE B 1 11 ? 5.976 46.601 52.081 1.00 90.55 83 PHE B N 1
ATOM 1374 C CA . PHE B 1 11 ? 6.047 47.301 53.372 1.00 90.91 83 PHE B CA 1
ATOM 1375 C C . PHE B 1 11 ? 4.682 47.613 53.957 1.00 91.20 83 PHE B C 1
ATOM 1376 O O . PHE B 1 11 ? 4.538 47.702 55.178 1.00 91.79 83 PHE B O 1
ATOM 1384 N N . SER B 1 12 ? 3.683 47.783 53.098 1.00 91.34 84 SER B N 1
ATOM 1385 C CA . SER B 1 12 ? 2.316 47.975 53.565 1.00 91.50 84 SER B CA 1
ATOM 1386 C C . SER B 1 12 ? 1.883 46.783 54.414 1.00 91.77 84 SER B C 1
ATOM 1387 O O . SER B 1 12 ? 1.273 46.964 55.470 1.00 91.75 84 SER B O 1
ATOM 1390 N N . LYS B 1 13 ? 2.227 45.578 53.948 1.00 92.14 85 LYS B N 1
ATOM 1391 C CA . LYS B 1 13 ? 1.965 44.320 54.674 1.00 92.19 85 LYS B CA 1
ATOM 1392 C C . LYS B 1 13 ? 2.976 44.136 55.819 1.00 92.21 85 LYS B C 1
ATOM 1393 O O . LYS B 1 13 ? 2.656 43.553 56.855 1.00 92.15 85 LYS B O 1
ATOM 1399 N N . SER B 1 14 ? 4.192 44.637 55.620 1.00 92.29 86 SER B N 1
ATOM 1400 C CA . SER B 1 14 ? 5.277 44.496 56.600 1.00 92.15 86 SER B CA 1
ATOM 1401 C C . SER B 1 14 ? 4.987 45.219 57.921 1.00 92.00 86 SER B C 1
ATOM 1402 O O . SER B 1 14 ? 5.206 44.661 58.993 1.00 91.71 86 SER B O 1
ATOM 1405 N N . LEU B 1 15 ? 4.489 46.453 57.845 1.00 91.85 87 LEU B N 1
ATOM 1406 C CA . LEU B 1 15 ? 4.131 47.192 59.058 1.00 91.62 87 LEU B CA 1
ATOM 1407 C C . LEU B 1 15 ? 2.637 47.535 59.107 1.00 91.40 87 LEU B C 1
ATOM 1408 O O . LEU B 1 15 ? 1.892 47.010 59.937 1.00 91.43 87 LEU B O 1
ATOM 1413 N N . GLY B 1 16 ? 2.204 48.411 58.205 1.00 91.10 88 GLY B N 1
ATOM 1414 C CA . GLY B 1 16 ? 0.991 49.203 58.440 1.00 90.60 88 GLY B CA 1
ATOM 1415 C C . GLY B 1 16 ? -0.139 49.169 57.426 1.00 90.22 88 GLY B C 1
ATOM 1416 O O . GLY B 1 16 ? -1.056 48.352 57.556 1.00 90.39 88 GLY B O 1
ATOM 1417 N N . ARG B 1 19 ? -1.005 52.619 58.111 1.00 80.53 91 ARG B N 1
ATOM 1418 C CA . ARG B 1 19 ? 0.041 53.649 58.290 1.00 79.10 91 ARG B CA 1
ATOM 1419 C C . ARG B 1 19 ? 0.709 54.195 57.013 1.00 77.64 91 ARG B C 1
ATOM 1420 O O . ARG B 1 19 ? 0.951 55.402 56.867 1.00 77.20 91 ARG B O 1
ATOM 1428 N N . MET B 1 20 ? 1.048 53.273 56.126 1.00 75.98 92 MET B N 1
ATOM 1429 C CA . MET B 1 20 ? 1.815 53.559 54.919 1.00 74.42 92 MET B CA 1
ATOM 1430 C C . MET B 1 20 ? 0.994 54.342 53.926 1.00 72.50 92 MET B C 1
ATOM 1431 O O . MET B 1 20 ? -0.121 53.958 53.624 1.00 72.10 92 MET B O 1
ATOM 1436 N N . THR B 1 21 ? 1.545 55.449 53.444 1.00 70.42 93 THR B N 1
ATOM 1437 C CA . THR B 1 21 ? 1.032 56.117 52.253 1.00 69.15 93 THR B CA 1
ATOM 14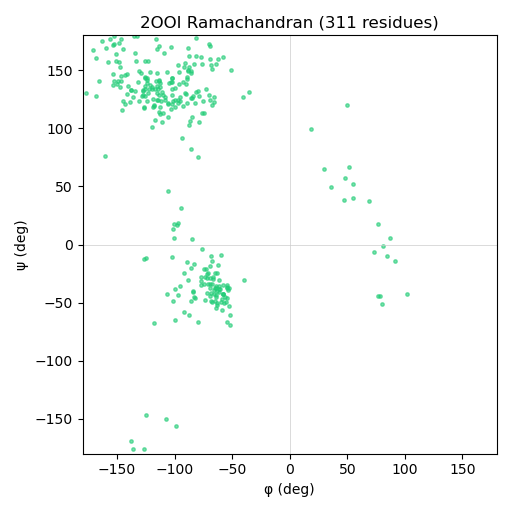38 C C . THR B 1 21 ? 2.215 56.472 51.374 1.00 66.78 93 THR B C 1
ATOM 1439 O O . THR B 1 21 ? 3.369 56.424 51.797 1.00 66.32 93 THR B O 1
ATOM 1443 N N . SER B 1 22 ? 1.943 56.800 50.125 1.00 64.67 94 SER B N 1
ATOM 1444 C CA . SER B 1 22 ? 3.033 57.060 49.217 1.00 62.65 94 SER B CA 1
ATOM 1445 C C . SER B 1 22 ? 2.618 58.092 48.227 1.00 60.90 94 SER B C 1
ATOM 1446 O O . SER B 1 22 ? 1.451 58.242 47.960 1.00 61.38 94 SER B O 1
ATOM 1449 N N . LYS B 1 23 ? 3.581 58.831 47.710 1.00 59.30 95 LYS B N 1
ATOM 1450 C CA . LYS B 1 23 ? 3.335 59.781 46.645 1.00 57.95 95 LYS B CA 1
ATOM 1451 C C . LYS B 1 23 ? 4.081 59.297 45.403 1.00 56.94 95 LYS B C 1
ATOM 1452 O O . LYS B 1 23 ? 5.284 59.074 45.440 1.00 57.25 95 LYS B O 1
ATOM 1458 N N . VAL B 1 24 ? 3.367 59.118 44.304 1.00 55.73 96 VAL B N 1
ATOM 1459 C CA . VAL B 1 24 ? 3.974 58.617 43.081 1.00 54.75 96 VAL B CA 1
ATOM 1460 C C . VAL B 1 24 ? 4.629 59.779 42.384 1.00 54.60 96 VAL B C 1
ATOM 1461 O O . VAL B 1 24 ? 3.958 60.743 42.086 1.00 55.12 96 VAL B O 1
ATOM 1465 N N . LEU B 1 25 ? 5.937 59.697 42.140 1.00 54.02 97 LEU B N 1
ATOM 1466 C CA . LEU B 1 25 ? 6.669 60.796 41.508 1.00 52.97 97 LEU B CA 1
ATOM 1467 C C . LEU B 1 25 ? 6.792 60.616 40.012 1.00 52.39 97 LEU B C 1
ATOM 1468 O O . LEU B 1 25 ? 6.819 61.600 39.304 1.00 52.37 97 LEU B O 1
ATOM 1473 N N . VAL B 1 26 ? 6.941 59.366 39.559 1.00 51.62 98 VAL B N 1
ATOM 1474 C CA . VAL B 1 26 ? 7.164 59.020 38.157 1.00 50.54 98 VAL B CA 1
ATOM 1475 C C . VAL B 1 26 ? 6.579 57.645 37.875 1.00 50.27 98 VAL B C 1
ATOM 1476 O O . VAL B 1 26 ? 6.717 56.742 38.677 1.00 49.62 98 VAL B O 1
ATOM 1480 N N . PHE B 1 27 ? 5.918 57.501 36.735 1.00 50.71 99 PHE B N 1
ATOM 1481 C CA . PHE B 1 27 ? 5.455 56.212 36.268 1.00 50.95 99 PHE B CA 1
ATOM 1482 C C . PHE B 1 27 ? 5.548 56.206 34.766 1.00 51.33 99 PHE B C 1
ATOM 1483 O O . PHE B 1 27 ? 4.885 56.981 34.108 1.00 52.30 99 PHE B O 1
ATOM 1491 N N . LYS B 1 28 ? 6.394 55.346 34.234 1.00 51.87 100 LYS B N 1
ATOM 1492 C CA . LYS B 1 28 ? 6.588 55.174 32.808 1.00 52.17 100 LYS B CA 1
ATOM 1493 C C . LYS B 1 28 ? 6.383 53.703 32.453 1.00 51.17 100 LYS B C 1
ATOM 1494 O O . LYS B 1 28 ? 6.835 52.809 33.163 1.00 51.92 100 LYS B O 1
ATOM 1500 N N . GLU B 1 29 ? 5.817 53.446 31.296 1.00 49.94 101 GLU B N 1
ATOM 1501 C CA . GLU B 1 29 ? 5.944 52.141 30.699 1.00 48.47 101 GLU B CA 1
ATOM 1502 C C . GLU B 1 29 ? 7.128 52.232 29.729 1.00 47.96 101 GLU B C 1
ATOM 1503 O O . GLU B 1 29 ? 7.138 53.109 28.902 1.00 48.18 101 GLU B O 1
ATOM 1509 N N . MET B 1 30 ? 8.153 51.386 29.869 1.00 47.23 102 MET B N 1
ATOM 1510 C CA . MET B 1 30 ? 9.397 51.500 29.076 1.00 45.95 102 MET B CA 1
ATOM 1511 C C . MET B 1 30 ? 9.518 50.283 28.140 1.00 46.95 102 MET B C 1
ATOM 1512 O O . MET B 1 30 ? 9.706 49.150 28.607 1.00 46.47 102 MET B O 1
ATOM 1517 N N . ALA B 1 31 ? 9.444 50.503 26.819 1.00 48.29 103 ALA B N 1
ATOM 1518 C CA . ALA B 1 31 ? 9.663 49.387 25.867 1.00 49.06 103 ALA B CA 1
ATOM 1519 C C . ALA B 1 31 ? 11.108 48.928 25.955 1.00 50.22 103 ALA B C 1
ATOM 1520 O O . ALA B 1 31 ? 11.373 47.745 25.759 1.00 51.36 103 ALA B O 1
ATOM 1522 N N . THR B 1 32 ? 12.037 49.824 26.301 1.00 50.96 104 THR B N 1
ATOM 1523 C CA . THR B 1 32 ? 13.428 49.395 26.472 1.00 51.63 104 THR B CA 1
ATOM 1524 C C . THR B 1 32 ? 13.990 49.630 27.875 1.00 52.14 104 THR B C 1
ATOM 1525 O O . THR B 1 32 ? 14.395 50.736 28.229 1.00 52.59 104 THR B O 1
ATOM 1529 N N . PRO B 1 33 ? 14.045 48.575 28.666 1.00 52.80 105 PRO B N 1
ATOM 1530 C CA . PRO B 1 33 ? 14.587 48.649 30.003 1.00 53.52 105 PRO B CA 1
ATOM 1531 C C . PRO B 1 33 ? 16.089 48.923 30.04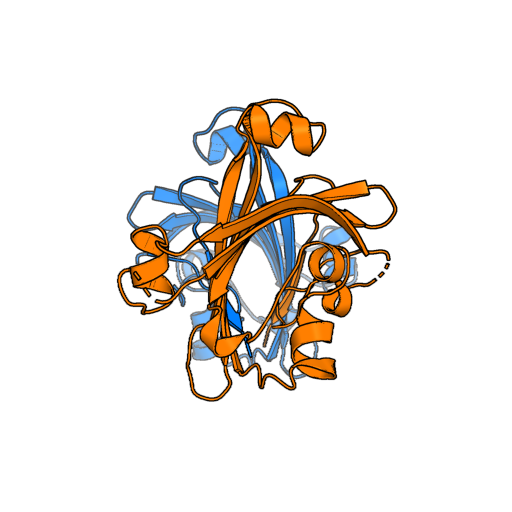8 1.00 54.09 105 PRO B C 1
ATOM 1532 O O . PRO B 1 33 ? 16.805 48.542 29.158 1.00 54.67 105 PRO B O 1
ATOM 1536 N N . PRO B 1 34 ? 16.572 49.568 31.106 1.00 54.47 106 PRO B N 1
ATOM 1537 C CA . PRO B 1 34 ? 18.014 49.772 31.192 1.00 54.22 106 PRO B CA 1
ATOM 1538 C C . PRO B 1 34 ? 18.787 48.469 31.148 1.00 54.51 106 PRO B C 1
ATOM 1539 O O . PRO B 1 34 ? 18.223 47.412 31.416 1.00 54.54 106 PRO B O 1
ATOM 1543 N N . LYS B 1 35 ? 20.077 48.570 30.832 1.00 55.08 107 LYS B N 1
ATOM 1544 C CA . LYS B 1 35 ? 20.960 47.423 30.728 1.00 54.79 107 LYS B CA 1
ATOM 1545 C C . LYS B 1 35 ? 20.906 46.561 31.975 1.00 55.08 107 LYS B C 1
ATOM 1546 O O . LYS B 1 35 ? 20.715 45.357 31.867 1.00 56.14 107 LYS B O 1
ATOM 1552 N N . SER B 1 36 ? 21.103 47.135 33.156 1.00 54.10 108 SER B N 1
ATOM 1553 C CA . SER B 1 36 ? 21.186 46.290 34.326 1.00 53.70 108 SER B CA 1
ATOM 1554 C C . SER B 1 36 ? 19.836 45.744 34.686 1.00 53.62 108 SER B C 1
ATOM 1555 O O . SER B 1 36 ? 19.755 44.746 35.386 1.00 54.43 108 SER B O 1
ATOM 1558 N N . VAL B 1 37 ? 18.772 46.391 34.235 1.00 53.22 109 VAL B N 1
ATOM 1559 C CA . VAL B 1 37 ? 17.454 45.845 34.473 1.00 53.37 109 VAL B CA 1
ATOM 1560 C C . VAL B 1 37 ? 17.202 44.635 33.548 1.00 53.99 109 VAL B C 1
ATOM 1561 O O . VAL B 1 37 ? 16.555 43.678 33.959 1.00 53.62 109 VAL B O 1
ATOM 1565 N N . GLN B 1 38 ? 17.745 44.648 32.327 1.00 54.96 110 GLN B N 1
ATOM 1566 C CA . GLN B 1 38 ? 17.659 43.472 31.454 1.00 56.02 110 GLN B CA 1
ATOM 1567 C C . GLN B 1 38 ? 18.391 42.331 32.078 1.00 56.56 110 GLN B C 1
ATOM 1568 O O . GLN B 1 38 ? 17.865 41.235 32.174 1.00 56.83 110 GLN B O 1
ATOM 1574 N N . ASP B 1 39 ? 19.626 42.597 32.478 1.00 57.71 111 ASP B N 1
ATOM 1575 C CA . ASP B 1 39 ? 20.436 41.602 33.104 1.00 58.02 111 ASP B CA 1
ATOM 1576 C C . ASP B 1 39 ? 19.598 41.048 34.218 1.00 58.22 111 ASP B C 1
ATOM 1577 O O . ASP B 1 39 ? 19.238 39.884 34.204 1.00 58.61 111 ASP B O 1
ATOM 1582 N N . GLU B 1 40 ? 19.226 41.921 35.138 1.00 58.30 112 GLU B N 1
ATOM 1583 C CA . GLU B 1 40 ? 18.680 41.508 36.411 1.00 58.61 112 GLU B CA 1
ATOM 1584 C C . GLU B 1 40 ? 17.300 40.861 36.297 1.00 57.96 112 GLU B C 1
ATOM 1585 O O . GLU B 1 40 ? 17.024 39.888 36.977 1.00 57.85 112 GLU B O 1
ATOM 1591 N N . LEU B 1 41 ? 16.415 41.397 35.478 1.00 57.45 113 LEU B N 1
ATOM 1592 C CA . LEU B 1 41 ? 15.117 40.763 35.354 1.00 57.94 113 LEU B CA 1
ATOM 1593 C C . LEU B 1 41 ? 15.135 39.625 34.321 1.00 58.16 113 LEU B C 1
ATOM 1594 O O . LEU B 1 41 ? 14.095 39.017 34.051 1.00 58.14 113 LEU B O 1
ATOM 1599 N N . GLN B 1 42 ? 16.329 39.332 33.787 1.00 58.34 114 GLN B N 1
ATOM 1600 C CA . GLN B 1 42 ? 16.558 38.319 32.764 1.00 58.37 114 GLN B CA 1
ATOM 1601 C C . GLN B 1 42 ? 15.606 38.515 31.609 1.00 58.80 114 GLN B C 1
ATOM 1602 O O . GLN B 1 42 ? 14.764 37.678 31.371 1.00 58.55 114 GLN B O 1
ATOM 1608 N N . LEU B 1 43 ? 15.784 39.630 30.897 1.00 59.83 115 LEU B N 1
ATOM 1609 C CA . LEU B 1 43 ? 14.859 40.132 29.875 1.00 60.85 115 LEU B CA 1
ATOM 1610 C C . LEU B 1 43 ? 15.472 40.139 28.455 1.00 62.40 115 LEU B C 1
ATOM 1611 O O . LEU B 1 43 ? 16.681 39.937 28.312 1.00 62.41 115 LEU B O 1
ATOM 1616 N N . ASN B 1 44 ? 14.615 40.358 27.436 1.00 64.01 116 ASN B N 1
ATOM 1617 C CA . ASN B 1 44 ? 14.989 40.961 26.119 1.00 65.25 116 ASN B CA 1
ATOM 1618 C C . ASN B 1 44 ? 14.907 42.531 26.096 1.00 67.05 116 ASN B C 1
ATOM 1619 O O . ASN B 1 44 ? 14.300 43.167 26.996 1.00 67.98 116 ASN B O 1
ATOM 1624 N N . ALA B 1 45 ? 15.446 43.148 25.031 1.00 67.75 117 ALA B N 1
ATOM 1625 C CA . ALA B 1 45 ? 15.737 44.611 25.014 1.00 67.37 117 ALA B CA 1
ATOM 1626 C C . ALA B 1 45 ? 14.647 45.490 24.421 1.00 67.43 117 ALA B C 1
ATOM 1627 O O . ALA B 1 45 ? 13.592 45.654 25.013 1.00 67.74 117 ALA B O 1
ATOM 1629 N N . ASP B 1 47 ? 10.679 42.837 25.670 1.00 55.92 119 ASP B N 1
ATOM 1630 C CA . ASP B 1 47 ? 10.140 42.749 27.029 1.00 55.44 119 ASP B CA 1
ATOM 1631 C C . ASP B 1 47 ? 9.994 44.140 27.568 1.00 54.77 119 ASP B C 1
ATOM 1632 O O . ASP B 1 47 ? 10.982 44.855 27.639 1.00 56.03 119 ASP B O 1
ATOM 1637 N N . THR B 1 48 ? 8.785 44.552 27.926 1.00 53.36 120 THR B N 1
ATOM 1638 C CA . THR B 1 48 ? 8.649 45.872 28.494 1.00 52.45 120 THR B CA 1
ATOM 1639 C C . THR B 1 48 ? 8.622 45.805 30.037 1.00 51.56 120 THR B C 1
ATOM 1640 O O . THR B 1 48 ? 8.323 44.760 30.645 1.00 50.81 120 THR B O 1
ATOM 1644 N N . VAL B 1 49 ? 9.023 46.914 30.649 1.00 50.72 121 VAL B N 1
ATOM 1645 C CA . VAL B 1 49 ? 9.009 47.068 32.105 1.00 49.98 121 VAL B CA 1
ATOM 1646 C C . VAL B 1 49 ? 8.303 48.363 32.443 1.00 49.52 121 VAL B C 1
ATOM 1647 O O . VAL B 1 49 ? 8.371 49.312 31.689 1.00 49.36 121 VAL B O 1
ATOM 1651 N N . TYR B 1 50 ? 7.612 48.393 33.575 1.00 49.65 122 TYR B N 1
ATOM 1652 C CA . TYR B 1 50 ? 7.111 49.646 34.160 1.00 49.20 122 TYR B CA 1
ATOM 1653 C C . TYR B 1 50 ? 8.164 50.197 35.106 1.00 49.06 122 TYR B C 1
ATOM 1654 O O . TYR B 1 50 ? 8.773 49.429 35.842 1.00 48.66 122 TYR B O 1
ATOM 1663 N N . TYR B 1 51 ? 8.380 51.513 35.079 1.00 49.26 123 TYR B N 1
ATOM 1664 C CA . TYR B 1 51 ? 9.300 52.188 35.996 1.00 49.62 123 TYR B CA 1
ATOM 1665 C C . TYR B 1 51 ? 8.478 53.116 36.883 1.00 50.36 123 TYR B C 1
ATOM 1666 O O . TYR B 1 51 ? 7.622 53.837 36.367 1.00 49.68 123 TYR B O 1
ATOM 1675 N N . LEU B 1 52 ? 8.721 53.097 38.196 1.00 51.01 124 LEU B N 1
ATOM 1676 C CA . LEU B 1 52 ? 8.170 54.129 39.056 1.00 52.12 124 LEU B CA 1
ATOM 1677 C C . LEU B 1 52 ? 9.097 54.587 40.161 1.00 52.41 124 LEU B C 1
ATOM 1678 O O . LEU B 1 52 ? 9.880 53.802 40.677 1.00 52.20 124 LEU B O 1
ATOM 1683 N N . GLU B 1 53 ? 8.988 55.871 40.482 1.00 52.76 125 GLU B N 1
ATOM 1684 C CA . GLU B 1 53 ? 9.559 56.436 41.687 1.00 53.79 125 GLU B CA 1
ATOM 1685 C C . GLU B 1 53 ? 8.441 56.854 42.587 1.00 53.64 125 GLU B C 1
ATOM 1686 O O . GLU B 1 53 ? 7.483 57.495 42.159 1.00 54.14 125 GLU B O 1
ATOM 1692 N N . ARG B 1 54 ? 8.586 56.516 43.857 1.00 53.76 126 ARG B N 1
ATOM 1693 C CA . ARG B 1 54 ? 7.548 56.598 44.857 1.00 54.11 126 ARG B CA 1
ATOM 1694 C C . ARG B 1 54 ? 8.211 57.160 46.091 1.00 54.28 126 ARG B C 1
ATOM 1695 O O . ARG B 1 54 ? 9.252 56.708 46.482 1.00 53.80 126 ARG B O 1
ATOM 1703 N N . LEU B 1 55 ? 7.589 58.134 46.716 1.00 54.98 127 LEU B N 1
ATOM 1704 C CA . LEU B 1 55 ? 8.051 58.677 47.985 1.00 55.34 127 LEU B CA 1
ATOM 1705 C C . LEU B 1 55 ? 7.103 58.160 49.053 1.00 55.79 127 LEU B C 1
ATOM 1706 O O . LEU B 1 55 ? 5.923 58.396 48.969 1.00 55.63 127 LEU B O 1
ATOM 1711 N N . ARG B 1 56 ? 7.620 57.443 50.048 1.00 57.12 128 ARG B N 1
ATOM 1712 C CA . ARG B 1 56 ? 6.777 56.710 51.007 1.00 58.16 128 ARG B CA 1
ATOM 1713 C C . ARG B 1 56 ? 6.846 57.261 52.421 1.00 58.65 128 ARG B C 1
ATOM 1714 O O . ARG B 1 56 ? 7.900 57.652 52.901 1.00 58.89 128 ARG B O 1
ATOM 1722 N N . PHE B 1 57 ? 5.696 57.269 53.082 1.00 59.61 129 PHE B N 1
ATOM 1723 C CA . PHE B 1 57 ? 5.543 57.838 54.424 1.00 59.85 129 PHE B CA 1
ATOM 1724 C C . PHE B 1 57 ? 4.935 56.799 55.341 1.00 60.44 129 PHE B C 1
ATOM 1725 O O . PHE B 1 57 ? 4.085 56.017 54.921 1.00 60.25 129 PHE B O 1
ATOM 1733 N N . VAL B 1 58 ? 5.382 56.795 56.588 1.00 61.76 130 VAL B N 1
ATOM 1734 C CA . VAL B 1 58 ? 4.697 56.079 57.662 1.00 63.08 130 VAL B CA 1
ATOM 1735 C C . VAL B 1 58 ? 4.227 57.115 58.683 1.00 64.05 130 VAL B C 1
ATOM 1736 O O . VAL B 1 58 ? 5.035 57.731 59.393 1.00 64.24 130 VAL B O 1
ATOM 1740 N N . ASP B 1 59 ? 2.916 57.345 58.705 1.00 64.81 131 ASP B N 1
ATOM 1741 C CA . ASP B 1 59 ? 2.297 58.284 59.647 1.00 65.17 131 ASP B CA 1
ATOM 1742 C C . ASP B 1 59 ? 2.665 59.737 59.354 1.00 65.41 131 ASP B C 1
ATOM 1743 O O . ASP B 1 59 ? 2.848 60.536 60.258 1.00 66.08 131 ASP B O 1
ATOM 1748 N N . ASP B 1 60 ? 2.757 60.090 58.078 1.00 65.50 132 ASP B N 1
ATOM 1749 C CA . ASP B 1 60 ? 3.180 61.446 57.685 1.00 64.81 132 ASP B CA 1
ATOM 1750 C C . ASP B 1 60 ? 4.683 61.716 57.883 1.00 64.26 132 ASP B C 1
ATOM 1751 O O . ASP B 1 60 ? 5.162 62.789 57.472 1.00 64.71 132 ASP B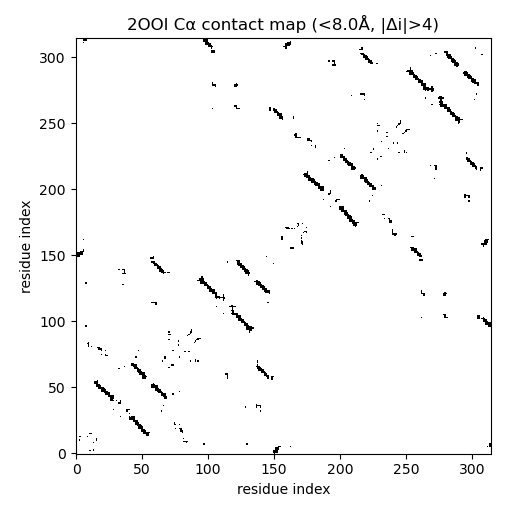 O 1
ATOM 1756 N N . ASP B 1 61 ? 5.414 60.773 58.491 1.00 62.21 133 ASP B N 1
ATOM 1757 C CA . ASP B 1 61 ? 6.867 60.819 58.450 1.00 61.26 133 ASP B CA 1
ATOM 1758 C C . ASP B 1 61 ? 7.414 60.158 57.181 1.00 59.97 133 ASP B C 1
ATOM 1759 O O . ASP B 1 61 ? 7.106 58.997 56.907 1.00 59.87 133 ASP B O 1
ATOM 1764 N N . VAL B 1 62 ? 8.240 60.885 56.426 1.00 57.94 134 VAL B N 1
ATOM 1765 C CA . VAL B 1 62 ? 8.844 60.331 55.211 1.00 57.12 134 VAL B CA 1
ATOM 1766 C C . VAL B 1 62 ? 9.810 59.172 55.549 1.00 56.10 134 VAL B C 1
ATOM 1767 O O . VAL B 1 62 ? 10.697 59.323 56.378 1.00 55.65 134 VAL B O 1
ATOM 1771 N N . LEU B 1 63 ? 9.608 58.016 54.914 1.00 54.70 135 LEU B N 1
ATOM 1772 C CA . LEU B 1 63 ? 10.358 56.821 55.240 1.00 54.12 135 LEU B CA 1
ATOM 1773 C C . LEU B 1 63 ? 11.462 56.579 54.227 1.00 53.74 135 LEU B C 1
ATOM 1774 O O . LEU B 1 63 ? 12.613 56.336 54.599 1.00 53.60 135 LEU B O 1
ATOM 1779 N N . CYS B 1 64 ? 11.119 56.647 52.947 1.00 53.42 136 CYS B N 1
ATOM 1780 C CA . CYS B 1 64 ? 12.072 56.310 51.887 1.00 53.43 136 CYS B CA 1
ATOM 1781 C C . CYS B 1 64 ? 11.617 56.715 50.499 1.00 53.10 136 CYS B C 1
ATOM 1782 O O . CYS B 1 64 ? 10.422 56.933 50.267 1.00 52.84 136 CYS B O 1
ATOM 1785 N N . ILE B 1 65 ? 12.589 56.803 49.594 1.00 52.59 137 ILE B N 1
ATOM 1786 C CA . ILE B 1 65 ? 12.325 56.935 48.167 1.00 53.10 137 ILE B CA 1
ATOM 1787 C C . ILE B 1 65 ? 12.484 55.544 47.574 1.00 52.70 137 ILE B C 1
ATOM 1788 O O . ILE B 1 65 ? 13.436 54.862 47.885 1.00 52.39 137 ILE B O 1
ATOM 1793 N N . GLU B 1 66 ? 11.552 55.131 46.728 1.00 53.20 138 GLU B N 1
ATOM 1794 C CA . GLU B 1 66 ? 11.603 53.817 46.092 1.00 53.18 138 GLU B CA 1
ATOM 1795 C C . GLU B 1 66 ? 11.693 53.971 44.584 1.00 52.54 138 GLU B C 1
ATOM 1796 O O . GLU B 1 66 ? 10.884 54.653 43.999 1.00 52.43 138 GLU B O 1
ATOM 1802 N N . TYR B 1 67 ? 12.705 53.356 43.978 1.00 51.93 139 TYR B N 1
ATOM 1803 C CA . TYR B 1 67 ? 12.857 53.267 42.526 1.00 50.64 139 TYR B CA 1
ATOM 1804 C C . TYR B 1 67 ? 12.681 51.810 42.114 1.00 49.66 139 TYR B C 1
ATOM 1805 O O . TYR B 1 67 ? 13.509 50.972 42.462 1.00 49.29 139 TYR B O 1
ATOM 1814 N N . SER B 1 68 ? 11.602 51.493 41.402 1.00 48.99 140 SER B N 1
ATOM 1815 C CA . SER B 1 68 ? 11.287 50.085 41.063 1.00 48.91 140 SER B CA 1
ATOM 1816 C C . SER B 1 68 ? 11.120 49.813 39.558 1.00 48.26 140 SER B C 1
ATOM 1817 O O . SER B 1 68 ? 10.545 50.620 38.834 1.00 48.91 140 SER B O 1
ATOM 1820 N N . TYR B 1 69 ? 11.570 48.651 39.107 1.00 46.92 141 TYR B N 1
ATOM 1821 C CA . TYR B 1 69 ? 11.229 48.185 37.785 1.00 46.71 141 TYR B CA 1
ATOM 1822 C C . TYR B 1 69 ? 10.474 46.873 37.860 1.00 46.33 141 TYR B C 1
ATOM 1823 O O . TYR B 1 69 ? 10.917 45.955 38.551 1.00 46.00 141 TYR B O 1
ATOM 1832 N N . TYR B 1 70 ? 9.378 46.784 37.102 1.00 46.14 142 TYR B N 1
ATOM 1833 C CA . TYR B 1 70 ? 8.533 45.603 37.049 1.00 46.31 142 TYR B CA 1
ATOM 1834 C C . TYR B 1 70 ? 8.437 44.998 35.653 1.00 46.26 142 TYR B C 1
ATOM 1835 O O . TYR B 1 70 ? 8.203 45.707 34.683 1.00 45.78 142 TYR B O 1
ATOM 1844 N N . HIS B 1 71 ? 8.553 43.683 35.562 1.00 46.56 143 HIS B N 1
ATOM 1845 C CA . HIS B 1 71 ? 8.392 42.975 34.295 1.00 47.23 143 HIS B CA 1
ATOM 1846 C C . HIS B 1 71 ? 6.908 42.906 33.896 1.00 47.75 143 HIS B C 1
ATOM 1847 O O . HIS B 1 71 ? 6.097 42.249 34.557 1.00 48.09 143 HIS B O 1
ATOM 1854 N N . LYS B 1 72 ? 6.562 43.591 32.811 1.00 48.73 144 LYS B N 1
ATOM 1855 C CA . LYS B 1 72 ? 5.164 43.770 32.434 1.00 49.34 144 LYS B CA 1
ATOM 1856 C C . LYS B 1 72 ? 4.490 42.429 32.160 1.00 50.25 144 LYS B C 1
ATOM 1857 O O . LYS B 1 72 ? 3.340 42.210 32.543 1.00 50.24 144 LYS B O 1
ATOM 1863 N N . GLU B 1 73 ? 5.215 41.535 31.496 1.00 51.29 145 GLU B N 1
ATOM 1864 C CA . GLU B 1 73 ? 4.683 40.228 31.126 1.00 51.07 145 GLU B CA 1
ATOM 1865 C C . GLU B 1 73 ? 4.266 39.392 32.339 1.00 50.94 145 GLU B C 1
ATOM 1866 O O . GLU B 1 73 ? 3.247 38.705 32.279 1.00 52.17 145 GLU B O 1
ATOM 1872 N N . ILE B 1 74 ? 5.018 39.456 33.427 1.00 49.62 146 ILE B N 1
ATOM 1873 C CA . ILE B 1 74 ? 4.678 38.698 34.623 1.00 49.51 146 ILE B CA 1
ATOM 1874 C C . ILE B 1 74 ? 3.621 39.409 35.464 1.00 49.06 146 ILE B C 1
ATOM 1875 O O . ILE B 1 74 ? 2.653 38.817 35.903 1.00 48.53 146 ILE B O 1
ATOM 1880 N N . VAL B 1 75 ? 3.816 40.697 35.661 1.00 49.15 147 VAL B N 1
ATOM 1881 C CA . VAL B 1 75 ? 2.936 41.524 36.487 1.00 49.20 147 VAL B CA 1
ATOM 1882 C C . VAL B 1 75 ? 1.595 41.822 35.780 1.00 49.34 147 VAL B C 1
ATOM 1883 O O . VAL B 1 75 ? 0.600 42.175 36.424 1.00 48.19 147 VAL B O 1
ATOM 1887 N N . LYS B 1 76 ? 1.599 41.701 34.442 1.00 50.23 148 LYS B N 1
ATOM 1888 C CA . LYS B 1 76 ? 0.407 41.757 33.576 1.00 50.37 148 LYS B CA 1
ATOM 1889 C C . LYS B 1 76 ? -0.036 43.179 33.319 1.00 50.83 148 LYS B C 1
ATOM 1890 O O . LYS B 1 76 ? -0.269 43.553 32.158 1.00 51.57 148 LYS B O 1
ATOM 1896 N N . TYR B 1 77 ? -0.192 43.955 34.394 1.00 50.93 149 TYR B N 1
ATOM 1897 C CA . TYR B 1 77 ? -0.645 45.344 34.296 1.00 51.16 149 TYR B CA 1
ATOM 1898 C C . TYR B 1 77 ? -0.434 46.168 35.581 1.00 51.45 149 TYR B C 1
ATOM 1899 O O . TYR B 1 77 ? -0.663 45.701 36.676 1.00 51.01 149 TYR B O 1
ATOM 1908 N N . LEU B 1 78 ? -0.032 47.419 35.388 1.00 52.24 150 LEU B N 1
ATOM 1909 C CA . LEU B 1 78 ? 0.269 48.351 36.451 1.00 52.82 150 LEU B CA 1
ATOM 1910 C C . LEU B 1 78 ? -0.001 49.750 35.866 1.00 53.54 150 LEU B C 1
ATOM 1911 O O . LEU B 1 78 ? 0.283 49.988 34.694 1.00 54.01 150 LEU B O 1
ATOM 1916 N N . ASN B 1 79 ? -0.578 50.642 36.668 1.00 54.11 151 ASN B N 1
ATOM 1917 C CA . ASN B 1 79 ? -0.653 52.071 36.367 1.00 54.13 151 ASN B CA 1
ATOM 1918 C C . ASN B 1 79 ? -0.290 52.854 37.643 1.00 54.84 151 ASN B C 1
ATOM 1919 O O . ASN B 1 79 ? -0.024 52.249 38.703 1.00 54.78 151 ASN B O 1
ATOM 1924 N N . ASP B 1 80 ? -0.301 54.182 37.557 1.00 55.41 152 ASP B N 1
ATOM 1925 C CA . ASP B 1 80 ? 0.098 55.011 38.705 1.00 56.24 152 ASP B CA 1
ATOM 1926 C C . ASP B 1 80 ? -0.920 55.073 39.869 1.00 56.60 152 ASP B C 1
ATOM 1927 O O . ASP B 1 80 ? -0.537 55.240 41.029 1.00 56.92 152 ASP B O 1
ATOM 1932 N N . ASP B 1 81 ? -2.200 54.914 39.568 1.00 56.54 153 ASP B N 1
ATOM 1933 C CA . ASP B 1 81 ? -3.168 54.787 40.622 1.00 56.78 153 ASP B CA 1
ATOM 1934 C C . ASP B 1 81 ? -2.900 53.551 41.426 1.00 56.28 153 ASP B C 1
ATOM 1935 O O . ASP B 1 81 ? -2.786 53.647 42.637 1.00 55.70 153 ASP B O 1
ATOM 1940 N N . ILE B 1 82 ? -2.778 52.390 40.788 1.00 56.17 154 ILE B N 1
ATOM 1941 C CA . ILE B 1 82 ? -2.589 51.185 41.591 1.00 56.33 154 ILE B CA 1
ATOM 1942 C C . ILE B 1 82 ? -1.301 51.402 42.444 1.00 56.46 154 ILE B C 1
ATOM 1943 O O . ILE B 1 82 ? -1.220 51.002 43.615 1.00 55.48 154 ILE B O 1
ATOM 1948 N N . ALA B 1 83 ? -0.329 52.098 41.851 1.00 57.01 155 ALA B N 1
ATOM 1949 C CA . ALA B 1 83 ? 0.933 52.442 42.517 1.00 57.02 155 ALA B CA 1
ATOM 1950 C C . ALA B 1 83 ? 0.806 53.347 43.778 1.00 57.09 155 ALA B C 1
ATOM 1951 O O . ALA B 1 83 ? 1.739 53.429 44.552 1.00 57.41 155 ALA B O 1
ATOM 1953 N N . LYS B 1 84 ? -0.314 54.030 43.982 1.00 56.78 156 LYS B N 1
ATOM 1954 C CA . LYS B 1 84 ? -0.515 54.783 45.223 1.00 57.11 156 LYS B CA 1
ATOM 1955 C C . LYS B 1 84 ? -0.648 53.849 46.430 1.00 56.79 156 LYS B C 1
ATOM 1956 O O . LYS B 1 84 ? -0.216 54.197 47.518 1.00 57.93 156 LYS B O 1
ATOM 1962 N N . GLY B 1 85 ? -1.238 52.672 46.256 1.00 55.98 157 GLY B N 1
ATOM 1963 C CA . GLY B 1 85 ? -1.443 51.744 47.370 1.00 55.23 157 GLY B CA 1
ATOM 1964 C C . GLY B 1 85 ? -0.399 50.661 47.415 1.00 54.90 157 GLY B C 1
ATOM 1965 O O . GLY B 1 85 ? 0.703 50.837 46.904 1.00 55.34 157 GLY B O 1
ATOM 1966 N N . SER B 1 86 ? -0.745 49.536 48.032 1.00 54.47 158 SER B N 1
ATOM 1967 C CA . SER B 1 86 ? 0.155 48.390 48.124 1.00 54.18 158 SER B CA 1
ATOM 1968 C C . SER B 1 86 ? 0.223 47.650 46.813 1.00 53.84 158 SER B C 1
ATOM 1969 O O . SER B 1 86 ? -0.754 47.026 46.394 1.00 53.80 158 SER B O 1
ATOM 1972 N N . ILE B 1 87 ? 1.382 47.692 46.176 1.00 53.79 159 ILE B N 1
ATOM 1973 C CA . ILE B 1 87 ? 1.558 47.021 44.892 1.00 54.11 159 ILE B CA 1
ATOM 1974 C C . ILE B 1 87 ? 1.533 45.520 45.116 1.00 54.30 159 ILE B C 1
ATOM 1975 O O . ILE B 1 87 ? 1.021 44.768 44.312 1.00 54.91 159 ILE B O 1
ATOM 1980 N N . PHE B 1 88 ? 2.044 45.086 46.237 1.00 54.68 160 PHE B N 1
ATOM 1981 C CA . PHE B 1 88 ? 2.090 43.664 46.510 1.00 55.49 160 PHE B CA 1
ATOM 1982 C C . PHE B 1 88 ? 0.710 43.026 46.815 1.00 55.48 160 PHE B C 1
ATOM 1983 O O . PHE B 1 88 ? 0.496 41.856 46.486 1.00 55.43 160 PHE B O 1
ATOM 1991 N N . ASP B 1 89 ? -0.231 43.792 47.378 1.00 54.98 161 ASP B N 1
ATOM 1992 C CA . ASP B 1 89 ? -1.592 43.292 47.571 1.00 54.85 161 ASP B CA 1
ATOM 1993 C C . ASP B 1 89 ? -2.263 43.155 46.231 1.00 54.00 161 ASP B C 1
ATOM 1994 O O . ASP B 1 89 ? -2.934 42.161 45.978 1.00 53.94 161 ASP B O 1
ATOM 1999 N N . TYR B 1 90 ? -2.104 44.168 45.384 1.00 52.86 162 TYR B N 1
ATOM 2000 C CA . TYR B 1 90 ? -2.634 44.102 44.026 1.00 52.68 162 TYR B CA 1
ATOM 2001 C C . TYR B 1 90 ? -2.088 42.867 43.329 1.00 52.13 162 TYR B C 1
ATOM 2002 O O . TYR B 1 90 ? -2.843 42.063 42.767 1.00 52.03 162 TYR B O 1
ATOM 2011 N N . LEU B 1 91 ? -0.776 42.698 43.404 1.00 51.52 163 LEU B N 1
ATOM 2012 C CA . LEU B 1 91 ? -0.146 41.577 42.747 1.00 51.55 163 LEU B CA 1
ATOM 2013 C C . LEU B 1 91 ? -0.735 40.242 43.210 1.00 51.93 163 LEU B C 1
ATOM 2014 O O . LEU B 1 91 ? -1.037 39.396 42.390 1.00 52.11 163 LEU B O 1
ATOM 2019 N N . GLU B 1 92 ? -0.931 40.052 44.508 1.00 52.76 164 GLU B N 1
ATOM 2020 C CA . GLU B 1 92 ? -1.499 38.784 45.008 1.00 53.33 164 GLU B CA 1
ATOM 2021 C C . GLU B 1 92 ? -3.025 38.714 44.940 1.00 52.99 164 GLU B C 1
ATOM 2022 O O . GLU B 1 92 ? -3.571 37.706 44.528 1.00 53.17 164 GLU B O 1
ATOM 2028 N N . SER B 1 93 ? -3.710 39.774 45.347 1.00 52.84 165 SER B N 1
ATOM 2029 C CA . SER B 1 93 ? -5.170 39.760 45.383 1.00 52.78 165 SER B CA 1
ATOM 2030 C C . SER B 1 93 ? -5.789 39.836 44.003 1.00 52.55 165 SER B C 1
ATOM 2031 O O . SER B 1 93 ? -6.691 39.078 43.705 1.00 52.93 165 SER B O 1
ATOM 2034 N N . A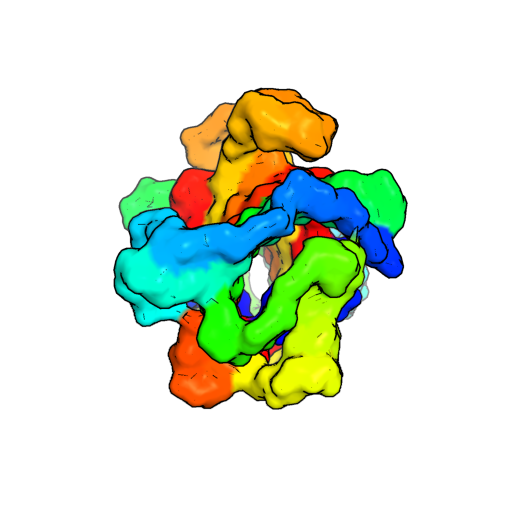SN B 1 94 ? -5.322 40.756 43.165 1.00 52.29 166 ASN B N 1
ATOM 2035 C CA . ASN B 1 94 ? -5.931 40.963 41.852 1.00 51.86 166 ASN B CA 1
ATOM 2036 C C . ASN B 1 94 ? -5.267 40.138 40.778 1.00 51.51 166 ASN B C 1
ATOM 2037 O O . ASN B 1 94 ? -5.915 39.346 40.119 1.00 51.58 166 ASN B O 1
ATOM 2042 N N . MET B 1 95 ? -3.970 40.334 40.597 1.00 51.50 167 MET B N 1
ATOM 2043 C CA . MET B 1 95 ? -3.232 39.619 39.560 1.00 51.66 167 MET B CA 1
ATOM 2044 C C . MET B 1 95 ? -2.953 38.165 39.953 1.00 52.26 167 MET B C 1
ATOM 2045 O O . MET B 1 95 ? -2.407 37.415 39.147 1.00 52.64 167 MET B O 1
ATOM 2050 N N . LYS B 1 96 ? -3.320 37.759 41.168 1.00 53.15 168 LYS B N 1
ATOM 2051 C CA . LYS B 1 96 ? -3.083 36.389 41.617 1.00 53.98 168 LYS B CA 1
ATOM 2052 C C . LYS B 1 96 ? -1.655 35.887 41.323 1.00 54.45 168 LYS B C 1
ATOM 2053 O O . LYS B 1 96 ? -1.458 34.725 40.974 1.00 54.26 168 LYS B O 1
ATOM 2059 N N . LEU B 1 97 ? -0.662 36.763 41.479 1.00 55.07 169 LEU B N 1
ATOM 2060 C CA . LEU B 1 97 ? 0.726 36.399 41.203 1.00 55.71 169 LEU B CA 1
ATOM 2061 C C . LEU B 1 97 ? 1.275 35.619 42.372 1.00 56.52 169 LEU B C 1
ATOM 2062 O O . LEU B 1 97 ? 1.126 36.045 43.510 1.00 56.95 169 LEU B O 1
ATOM 2067 N N . ARG B 1 98 ? 1.915 34.489 42.092 1.00 57.64 170 ARG B N 1
ATOM 2068 C CA . ARG B 1 98 ? 2.510 33.669 43.143 1.00 58.53 170 ARG B CA 1
ATOM 2069 C C . ARG B 1 98 ? 3.920 34.151 43.442 1.00 58.62 170 ARG B C 1
ATOM 2070 O O . ARG B 1 98 ? 4.833 33.912 42.666 1.00 58.72 170 ARG B O 1
ATOM 2078 N N . ILE B 1 99 ? 4.109 34.816 44.572 1.00 58.74 171 ILE B N 1
ATOM 2079 C CA . ILE B 1 99 ? 5.426 35.369 44.901 1.00 58.87 171 ILE B CA 1
ATOM 2080 C C . ILE B 1 99 ? 6.241 34.388 45.737 1.00 59.14 171 ILE B C 1
ATOM 2081 O O . ILE B 1 99 ? 5.834 34.009 46.838 1.00 59.71 171 ILE B O 1
ATOM 2086 N N . GLY B 1 100 ? 7.392 33.981 45.196 1.00 59.23 172 GLY B N 1
ATOM 2087 C CA . GLY B 1 100 ? 8.214 32.908 45.772 1.00 58.79 172 GLY B CA 1
ATOM 2088 C C . GLY B 1 100 ? 9.226 33.325 46.835 1.00 58.70 172 GLY B C 1
ATOM 2089 O O . GLY B 1 100 ? 9.163 32.850 47.975 1.00 59.25 172 GLY B O 1
ATOM 2090 N N . PHE B 1 101 ? 10.165 34.195 46.457 1.00 58.05 173 PHE B N 1
ATOM 2091 C CA . PHE B 1 101 ? 11.279 34.590 47.326 1.00 57.18 173 PHE B CA 1
ATOM 2092 C C . PHE B 1 101 ? 11.952 35.864 46.829 1.00 56.53 173 PHE B C 1
ATOM 2093 O O . PHE B 1 101 ? 11.616 36.368 45.769 1.00 56.00 173 PHE B O 1
ATOM 2101 N N . SER B 1 102 ? 12.919 36.372 47.591 1.00 56.01 174 SER B N 1
ATOM 2102 C CA . SER B 1 102 ? 13.666 37.544 47.161 1.00 55.36 174 SER B CA 1
ATOM 2103 C C . SER B 1 102 ? 15.094 37.593 47.690 1.00 54.92 174 SER B C 1
ATOM 2104 O O . SER B 1 102 ? 15.423 36.932 48.685 1.00 55.18 174 SER B O 1
ATOM 2107 N N . ASP B 1 103 ? 15.930 38.355 46.980 1.00 53.95 175 ASP B N 1
ATOM 2108 C CA . ASP B 1 103 ? 17.310 38.625 47.350 1.00 53.55 175 ASP B CA 1
ATOM 2109 C C . ASP B 1 103 ? 17.413 40.059 47.793 1.00 53.36 175 ASP B C 1
ATOM 2110 O O . ASP B 1 103 ? 17.037 40.966 47.053 1.00 54.28 175 ASP B O 1
ATOM 2115 N N . ILE B 1 104 ? 17.966 40.280 48.969 1.00 53.11 176 ILE B N 1
ATOM 2116 C CA . ILE B 1 104 ? 18.068 41.616 49.527 1.00 52.89 176 ILE B CA 1
ATOM 2117 C C . ILE B 1 104 ? 19.532 41.992 49.696 1.00 53.00 176 ILE B C 1
ATOM 2118 O O . ILE B 1 104 ? 20.329 41.209 50.201 1.00 52.79 176 ILE B O 1
ATOM 2123 N N . PHE B 1 105 ? 19.881 43.198 49.280 1.00 53.29 177 PHE B N 1
ATOM 2124 C CA . PHE B 1 105 ? 21.232 43.701 49.443 1.00 53.84 177 PHE B CA 1
ATOM 2125 C C . PHE B 1 105 ? 21.137 45.047 50.128 1.00 54.36 177 PHE B C 1
ATOM 2126 O O . PHE B 1 105 ? 20.323 45.865 49.727 1.00 55.15 177 PHE B O 1
ATOM 2134 N N . PHE B 1 106 ? 21.929 45.303 51.174 1.00 54.32 178 PHE B N 1
ATOM 2135 C CA . PHE B 1 106 ? 21.952 46.671 51.687 1.00 53.29 178 PHE B CA 1
ATOM 2136 C C . PHE B 1 106 ? 23.296 47.180 52.167 1.00 53.06 178 PHE B C 1
ATOM 2137 O O . PHE B 1 106 ? 24.128 46.429 52.666 1.00 53.46 178 PHE B O 1
ATOM 2145 N N . ASN B 1 107 ? 23.526 48.471 51.972 1.00 52.21 179 ASN B N 1
ATOM 2146 C CA . ASN B 1 107 ? 24.690 49.109 52.563 1.00 51.39 179 ASN B CA 1
ATOM 2147 C C . ASN B 1 107 ? 24.382 50.528 52.983 1.00 51.01 179 ASN B C 1
ATOM 2148 O O . ASN B 1 107 ? 23.332 51.053 52.662 1.00 52.10 179 ASN B O 1
ATOM 2153 N N . VAL B 1 108 ? 25.279 51.138 53.738 1.00 50.64 180 VAL B N 1
ATOM 2154 C CA . VAL B 1 108 ? 25.048 52.480 54.268 1.00 50.05 180 VAL B CA 1
ATOM 2155 C C . VAL B 1 108 ? 25.857 53.402 53.389 1.00 49.88 180 VAL B C 1
ATOM 2156 O O . VAL B 1 108 ? 26.930 53.018 52.952 1.00 48.94 180 VAL B O 1
ATOM 2160 N N . ASP B 1 109 ? 25.331 54.597 53.115 1.00 50.36 181 ASP B N 1
ATOM 2161 C CA . ASP B 1 109 ? 25.983 55.559 52.217 1.00 50.44 181 ASP B CA 1
ATOM 2162 C C . ASP B 1 109 ? 25.565 56.985 52.608 1.00 50.71 181 ASP B C 1
ATOM 2163 O O . ASP B 1 109 ? 24.786 57.177 53.560 1.00 51.35 181 ASP B O 1
ATOM 2168 N N . LYS B 1 110 ? 26.104 57.967 51.880 1.00 50.21 182 LYS B N 1
ATOM 2169 C CA . LYS B 1 110 ? 25.718 59.350 51.991 1.00 49.90 182 LYS B CA 1
ATOM 2170 C C . LYS B 1 110 ? 24.611 59.643 51.001 1.00 49.86 182 LYS B C 1
ATOM 2171 O O . LYS B 1 110 ? 24.497 58.964 50.014 1.00 50.43 182 LYS B O 1
ATOM 2177 N N . LEU B 1 111 ? 23.814 60.668 51.270 1.00 49.83 183 LEU B N 1
ATOM 2178 C CA . LEU B 1 111 ? 22.712 61.049 50.412 1.00 50.00 183 LEU B CA 1
ATOM 2179 C C . LEU B 1 111 ? 23.151 61.982 49.276 1.00 50.45 183 LEU B C 1
ATOM 2180 O O . LEU B 1 111 ? 24.047 62.826 49.417 1.00 50.57 183 LEU B O 1
ATOM 2185 N N . THR B 1 112 ? 22.483 61.852 48.151 1.00 50.85 184 THR B N 1
ATOM 2186 C CA . THR B 1 112 ? 22.683 62.799 47.089 1.00 51.75 184 THR B CA 1
ATOM 2187 C C . THR B 1 112 ? 21.825 63.993 47.454 1.00 52.37 184 THR B C 1
ATOM 2188 O O . THR B 1 112 ? 20.910 63.881 48.279 1.00 52.71 184 THR B O 1
ATOM 2192 N N . SER B 1 113 ? 22.102 65.128 46.831 1.00 53.02 185 SER B N 1
ATOM 2193 C CA . SER B 1 113 ? 21.320 66.338 47.074 1.00 53.11 185 SER B CA 1
ATOM 2194 C C . SER B 1 113 ? 19.844 66.158 46.681 1.00 52.90 185 SER B C 1
ATOM 2195 O O . SER B 1 113 ? 18.955 66.675 47.352 1.00 52.61 185 SER B O 1
ATOM 2198 N N . SER B 1 114 ? 19.568 65.412 45.626 1.00 53.03 186 SER B N 1
ATOM 2199 C CA . SER B 1 114 ? 18.172 65.259 45.210 1.00 53.81 186 SER B CA 1
ATOM 2200 C C . SER B 1 114 ? 17.407 64.272 46.103 1.00 54.00 186 SER B C 1
ATOM 2201 O O . SER B 1 114 ? 16.210 64.454 46.376 1.00 54.35 186 SER B O 1
ATOM 2204 N N . GLU B 1 115 ? 18.090 63.232 46.572 1.00 54.09 187 GLU B N 1
ATOM 2205 C CA . GLU B 1 115 ? 17.518 62.388 47.630 1.00 53.69 187 GLU B CA 1
ATOM 2206 C C . GLU B 1 115 ? 17.297 63.152 48.945 1.00 53.53 187 GLU B C 1
ATOM 2207 O O . GLU B 1 115 ? 16.281 62.949 49.628 1.00 53.40 187 GLU B O 1
ATOM 2213 N N . ALA B 1 116 ? 18.236 64.023 49.306 1.00 53.12 188 ALA B N 1
ATOM 2214 C CA . ALA B 1 116 ? 18.125 64.741 50.584 1.00 53.32 188 ALA B CA 1
ATOM 2215 C C . ALA B 1 116 ? 16.903 65.642 50.580 1.00 53.16 188 ALA B C 1
ATOM 2216 O O . ALA B 1 116 ? 16.230 65.782 51.590 1.00 53.05 188 ALA B O 1
ATOM 2218 N N . SER B 1 117 ? 16.616 66.244 49.432 1.00 53.27 189 SER B N 1
ATOM 2219 C CA . SER B 1 117 ? 15.459 67.102 49.303 1.00 53.10 189 SER B CA 1
ATOM 2220 C C . SER B 1 117 ? 14.196 66.319 49.477 1.00 52.88 189 SER B C 1
ATOM 2221 O O . SER B 1 117 ? 13.328 66.721 50.228 1.00 53.67 189 SER B O 1
ATOM 2224 N N . LEU B 1 118 ? 14.084 65.197 48.784 1.00 52.48 190 LEU B N 1
ATOM 2225 C CA . LEU B 1 118 ? 12.889 64.388 48.895 1.00 52.16 190 LEU B CA 1
ATOM 2226 C C . LEU B 1 118 ? 12.657 63.871 50.324 1.00 52.36 190 LEU B C 1
ATOM 2227 O O . LEU B 1 118 ? 11.527 63.690 50.718 1.00 52.76 190 LEU B O 1
ATOM 2232 N N . LEU B 1 119 ? 13.718 63.637 51.098 1.00 52.28 191 LEU B N 1
ATOM 2233 C CA . LEU B 1 119 ? 13.583 63.076 52.432 1.00 51.96 191 LEU B CA 1
ATOM 2234 C C . LEU B 1 119 ? 13.691 64.180 53.490 1.00 52.49 191 LEU B C 1
ATOM 2235 O O . LEU B 1 119 ? 13.693 63.896 54.699 1.00 52.32 191 LEU B O 1
ATOM 2240 N N . GLN B 1 120 ? 13.776 65.439 53.056 1.00 52.59 192 GLN B N 1
ATOM 2241 C CA . GLN B 1 120 ? 13.878 66.554 54.002 1.00 52.71 192 GLN B CA 1
ATOM 2242 C C . GLN B 1 120 ? 15.040 66.409 54.997 1.00 52.26 192 GLN B C 1
ATOM 2243 O O . GLN B 1 120 ? 14.847 66.492 56.232 1.00 51.55 192 GLN B O 1
ATOM 2249 N N . LEU B 1 121 ? 16.226 66.174 54.422 1.00 51.58 193 LEU B N 1
ATOM 2250 C CA . LEU B 1 121 ? 17.496 66.049 55.133 1.00 51.21 193 LEU B CA 1
ATOM 2251 C C . LEU B 1 121 ? 18.518 66.851 54.325 1.00 51.11 193 LEU B C 1
ATOM 2252 O O . LEU B 1 121 ? 18.159 67.453 53.315 1.00 50.13 193 LEU B O 1
ATOM 2257 N N . SER B 1 122 ? 19.791 66.826 54.732 1.00 51.35 194 SER B N 1
ATOM 2258 C CA . SER B 1 122 ? 20.850 67.565 54.004 1.00 51.07 194 SER B CA 1
ATOM 2259 C C . SER B 1 122 ? 21.707 66.659 53.117 1.00 50.83 194 SER B C 1
ATOM 2260 O O . SER B 1 122 ? 22.033 65.531 53.525 1.00 50.39 194 SER B O 1
ATOM 2263 N N . THR B 1 123 ? 22.115 67.175 51.949 1.00 50.21 195 THR B N 1
ATOM 2264 C CA . THR B 1 123 ? 23.122 66.509 51.114 1.00 50.52 195 THR B CA 1
ATOM 2265 C C . THR B 1 123 ? 24.246 65.919 51.964 1.00 50.10 195 THR B C 1
ATOM 2266 O O . THR B 1 123 ? 24.844 66.621 52.789 1.00 49.40 195 THR B O 1
ATOM 2270 N N . GLY B 1 124 ? 24.521 64.633 51.764 1.00 49.76 196 GLY B N 1
ATOM 2271 C CA . GLY B 1 124 ? 25.641 63.991 52.444 1.00 50.20 196 GLY B CA 1
ATOM 2272 C C . GLY B 1 124 ? 25.309 63.328 53.768 1.00 50.07 196 GLY B C 1
ATOM 2273 O O . GLY B 1 124 ? 26.098 62.560 54.289 1.00 49.99 196 GLY B O 1
ATOM 2274 N N . GLU B 1 125 ? 24.145 63.623 54.328 1.00 50.39 197 GLU B N 1
ATOM 2275 C CA . GLU B 1 125 ? 23.726 62.939 55.542 1.00 50.51 197 GLU B CA 1
ATOM 2276 C C . GLU B 1 125 ? 23.436 61.469 55.251 1.00 50.53 197 GLU B C 1
ATOM 2277 O O . GLU B 1 125 ? 23.083 61.117 54.122 1.00 51.12 197 GLU B O 1
ATOM 2283 N N . PRO B 1 126 ? 23.561 60.613 56.264 1.00 49.62 198 PRO B N 1
ATOM 2284 C CA . PRO B 1 126 ? 23.511 59.180 56.040 1.00 49.70 198 PRO B CA 1
ATOM 2285 C C . PRO B 1 126 ? 22.171 58.642 55.516 1.00 49.47 198 PRO B C 1
ATOM 2286 O O . PRO B 1 126 ? 21.110 59.254 55.729 1.00 48.82 198 PRO B O 1
ATOM 2290 N N . CYS B 1 127 ? 22.234 57.498 54.832 1.00 49.03 199 CYS B N 1
ATOM 2291 C CA . CYS B 1 127 ? 21.025 56.756 54.425 1.00 48.97 199 CYS B CA 1
ATOM 2292 C C . CYS B 1 127 ? 21.329 55.262 54.412 1.00 48.71 199 CYS B C 1
ATOM 2293 O O . CYS B 1 127 ? 22.478 54.873 54.606 1.00 49.00 199 CYS B O 1
ATOM 2296 N N . LEU B 1 128 ? 20.296 54.445 54.204 1.00 48.53 200 LEU B N 1
ATOM 2297 C CA . LEU B 1 128 ? 20.440 53.036 53.843 1.00 48.65 200 LEU B CA 1
ATOM 2298 C C . LEU B 1 128 ? 20.025 52.901 52.395 1.00 48.82 200 LEU B C 1
ATOM 2299 O O . LEU B 1 128 ? 18.919 53.314 52.030 1.00 49.34 200 LEU B O 1
ATOM 2304 N N . ARG B 1 129 ? 20.904 52.351 51.569 1.00 48.98 201 ARG B N 1
ATOM 2305 C CA . ARG B 1 129 ? 20.574 51.991 50.180 1.00 48.95 201 ARG B CA 1
ATOM 2306 C C . ARG B 1 129 ? 20.301 50.488 50.198 1.00 49.54 201 ARG B C 1
ATOM 2307 O O . ARG B 1 129 ? 21.174 49.692 50.542 1.00 50.85 201 ARG B O 1
ATOM 2315 N N . TYR B 1 130 ? 19.080 50.123 49.843 1.00 50.23 202 TYR B N 1
ATOM 2316 C CA . TYR B 1 130 ? 18.552 48.780 49.993 1.00 50.93 202 TYR B CA 1
ATOM 2317 C C . TYR B 1 130 ? 18.046 48.344 48.621 1.00 51.48 202 TYR B C 1
ATOM 2318 O O . TYR B 1 130 ? 17.426 49.129 47.916 1.00 51.59 202 TYR B O 1
ATOM 2327 N N . HIS B 1 131 ? 18.382 47.130 48.203 1.00 52.22 203 HIS B N 1
ATOM 2328 C CA . HIS B 1 131 ? 17.967 46.623 46.889 1.00 52.18 203 HIS B CA 1
ATOM 2329 C C . HIS B 1 131 ? 17.266 45.315 47.089 1.00 52.26 203 HIS B C 1
ATOM 2330 O O . HIS B 1 131 ? 17.732 44.491 47.846 1.00 51.95 203 HIS B O 1
ATOM 2337 N N . GLN B 1 132 ? 16.153 45.113 46.403 1.00 52.65 204 GLN B N 1
ATOM 2338 C CA . GLN B 1 132 ? 15.457 43.851 46.533 1.00 53.13 204 GLN B CA 1
ATOM 2339 C C . GLN B 1 132 ? 15.046 43.319 45.161 1.00 53.30 204 GLN B C 1
ATOM 2340 O O . GLN B 1 132 ? 14.506 44.063 44.360 1.00 53.94 204 GLN B O 1
ATOM 2346 N N . THR B 1 133 ? 15.311 42.042 44.886 1.00 53.21 205 THR B N 1
ATOM 2347 C CA . THR B 1 133 ? 14.840 41.429 43.650 1.00 52.97 205 THR B CA 1
ATOM 2348 C C . THR B 1 133 ? 13.855 40.342 44.007 1.00 53.18 205 THR B C 1
ATOM 2349 O O . THR B 1 133 ? 14.189 39.455 44.777 1.00 52.68 205 THR B O 1
ATOM 2353 N N . PHE B 1 134 ? 12.643 40.429 43.457 1.00 53.11 206 PHE B N 1
ATOM 2354 C CA . PHE B 1 134 ? 11.581 39.491 43.781 1.00 53.43 206 PHE B CA 1
ATOM 2355 C C . PHE B 1 134 ? 11.400 38.469 42.656 1.00 53.60 206 PHE B C 1
ATOM 2356 O O . PHE B 1 134 ? 11.431 38.814 41.467 1.00 53.94 206 PHE B O 1
ATOM 2364 N N . TYR B 1 135 ? 11.174 37.220 43.030 1.00 53.45 207 TYR B N 1
ATOM 2365 C CA . TYR B 1 135 ? 10.933 36.181 42.062 1.00 53.64 207 TYR B CA 1
ATOM 2366 C C . TYR B 1 135 ? 9.586 35.564 42.318 1.00 54.09 207 TYR B C 1
ATOM 2367 O O . TYR B 1 135 ? 9.139 35.464 43.459 1.00 53.75 207 TYR B O 1
ATOM 2376 N N . THR B 1 136 ? 8.956 35.120 41.243 1.00 54.74 208 THR B N 1
ATOM 2377 C CA . THR B 1 136 ? 7.747 34.339 41.354 1.00 55.43 208 THR B CA 1
ATOM 2378 C C . THR B 1 136 ? 8.093 32.981 41.931 1.00 56.23 208 THR B C 1
ATOM 2379 O O . THR B 1 136 ? 9.266 32.608 42.032 1.00 56.38 208 THR B O 1
ATOM 2383 N N . MET B 1 137 ? 7.060 32.221 42.269 1.00 57.35 209 MET B N 1
ATOM 2384 C CA . MET B 1 137 ? 7.244 30.903 42.867 1.00 58.08 209 MET B CA 1
ATOM 2385 C C . MET B 1 137 ? 7.849 29.900 41.879 1.00 57.59 209 MET B C 1
ATOM 2386 O O . MET B 1 137 ? 8.226 28.816 42.283 1.00 57.48 209 MET B O 1
ATOM 2391 N N . THR B 1 138 ? 7.940 30.251 40.596 1.00 57.19 210 THR B N 1
ATOM 2392 C CA . THR B 1 138 ? 8.662 29.411 39.637 1.00 56.85 210 THR B CA 1
ATOM 2393 C C . THR B 1 138 ? 10.071 29.951 39.335 1.00 56.42 210 THR B C 1
ATOM 2394 O O . THR B 1 138 ? 10.683 29.577 38.337 1.00 56.65 210 THR B O 1
ATOM 2398 N N . GLY B 1 139 ? 10.586 30.830 40.190 1.00 55.80 211 GLY B N 1
ATOM 2399 C CA . GLY B 1 139 ? 11.917 31.410 39.988 1.00 55.42 211 GLY B CA 1
ATOM 2400 C C . GLY B 1 139 ? 12.050 32.507 38.934 1.00 55.06 211 GLY B C 1
ATOM 2401 O O . GLY B 1 139 ? 13.160 32.817 38.501 1.00 54.74 211 GLY B O 1
ATOM 2402 N N . LYS B 1 140 ? 10.936 33.113 38.525 1.00 54.69 212 LYS B N 1
ATOM 2403 C CA . LYS B 1 140 ? 10.972 34.180 37.521 1.00 54.29 212 LYS B CA 1
ATOM 2404 C C . LYS B 1 140 ? 11.144 35.505 38.260 1.00 53.23 212 LYS B C 1
ATOM 2405 O O . LYS B 1 140 ? 10.352 35.841 39.129 1.00 53.03 212 LYS B O 1
ATOM 2411 N N . PRO B 1 141 ? 12.204 36.246 37.952 1.00 52.47 213 PRO B N 1
ATOM 2412 C CA . PRO B 1 141 ? 12.412 37.518 38.639 1.00 51.99 213 PRO B CA 1
ATOM 2413 C C . PRO B 1 141 ? 11.520 38.563 38.031 1.00 51.30 213 PRO B C 1
ATOM 2414 O O . PRO B 1 141 ? 11.545 38.699 36.836 1.00 51.74 213 PRO B O 1
ATOM 2418 N N . PHE B 1 142 ? 10.725 39.294 38.808 1.00 50.54 214 PHE B N 1
ATOM 2419 C CA . PHE B 1 142 ? 9.778 40.220 38.183 1.00 49.62 214 PHE B CA 1
ATOM 2420 C C . PHE B 1 142 ? 9.864 41.680 38.634 1.00 49.38 214 PHE B C 1
ATOM 2421 O O . PHE B 1 142 ? 9.270 42.548 37.990 1.00 48.88 214 PHE B O 1
ATOM 2429 N N . ASP B 1 143 ? 10.600 41.960 39.712 1.00 49.31 215 ASP B N 1
ATOM 2430 C CA . ASP B 1 143 ? 10.639 43.297 40.309 1.00 49.12 215 ASP B CA 1
ATOM 2431 C C . ASP B 1 143 ? 12.036 43.571 40.805 1.00 49.27 215 ASP B C 1
ATOM 2432 O O . ASP B 1 143 ? 12.542 42.837 41.653 1.00 50.12 215 ASP B O 1
ATOM 2437 N N . SER B 1 144 ? 12.648 44.636 40.290 1.00 49.29 216 SER B N 1
ATOM 2438 C CA . SER B 1 144 ? 13.947 45.133 40.752 1.00 48.97 216 SER B CA 1
ATOM 2439 C C . SER B 1 144 ? 13.753 46.452 41.478 1.00 48.75 216 SER B C 1
ATOM 2440 O O . SER B 1 144 ? 13.422 47.444 40.854 1.00 48.88 216 SER B O 1
ATOM 2443 N N . SER B 1 145 ? 13.993 46.480 42.779 1.00 48.71 217 SER B N 1
ATOM 2444 C CA . SER B 1 145 ? 13.732 47.689 43.582 1.00 49.33 217 SER B CA 1
ATOM 2445 C C . SER B 1 145 ? 14.941 48.227 44.359 1.00 49.30 217 SER B C 1
ATOM 2446 O O . SER B 1 145 ? 15.656 47.486 45.060 1.00 48.70 217 SER B O 1
ATOM 2449 N N . ASP B 1 146 ? 15.163 49.527 44.205 1.00 49.27 218 ASP B N 1
ATOM 2450 C CA . ASP B 1 146 ? 16.100 50.254 45.032 1.00 49.60 218 ASP B CA 1
ATOM 2451 C C . ASP B 1 146 ? 15.347 51.188 45.922 1.00 49.56 218 ASP B C 1
ATOM 2452 O O . ASP B 1 146 ? 14.476 51.931 45.458 1.00 50.32 218 ASP B O 1
ATOM 2457 N N . ILE B 1 147 ? 15.683 51.145 47.200 1.00 49.32 219 ILE B N 1
ATOM 2458 C CA . ILE B 1 147 ? 15.081 52.014 48.181 1.00 49.24 219 ILE B CA 1
ATOM 2459 C C . ILE B 1 147 ? 16.173 52.818 48.849 1.00 49.48 219 ILE B C 1
ATOM 2460 O O . ILE B 1 147 ? 17.211 52.264 49.202 1.00 49.38 219 ILE B O 1
ATOM 2465 N N . VAL B 1 148 ? 15.973 54.128 48.997 1.00 49.50 220 VAL B N 1
ATOM 2466 C CA . VAL B 1 148 ? 16.866 54.890 49.888 1.00 49.35 220 VAL B CA 1
ATOM 2467 C C . VAL B 1 148 ? 16.071 55.367 51.106 1.00 49.10 220 VAL B C 1
ATOM 2468 O O . VAL B 1 148 ? 15.079 56.065 50.984 1.00 48.94 220 VAL B O 1
ATOM 2472 N N . PHE B 1 149 ? 16.496 54.895 52.277 1.00 49.35 221 PHE B N 1
ATOM 2473 C CA . PHE B 1 149 ? 15.798 55.137 53.531 1.00 49.16 221 PHE B CA 1
ATOM 2474 C C . PHE B 1 149 ? 16.249 56.408 54.241 1.00 49.18 221 PHE B C 1
ATOM 2475 O O . PHE B 1 149 ? 17.427 56.779 54.241 1.00 48.31 221 PHE B O 1
ATOM 2483 N N . HIS B 1 150 ? 15.270 57.072 54.844 1.00 49.93 222 HIS B N 1
ATOM 2484 C CA . HIS B 1 150 ? 15.501 58.161 55.794 1.00 50.10 222 HIS B CA 1
ATOM 2485 C C . HIS B 1 150 ? 16.184 57.581 57.029 1.00 50.13 222 HIS B C 1
ATOM 2486 O O . HIS B 1 150 ? 15.645 56.681 57.651 1.00 50.34 222 HIS B O 1
ATOM 2493 N N . TYR B 1 151 ? 17.352 58.083 57.401 1.00 50.55 223 TYR B N 1
ATOM 2494 C CA . TYR B 1 151 ? 18.134 57.398 58.419 1.00 51.43 223 TYR B CA 1
ATOM 2495 C C . TYR B 1 151 ? 17.597 57.472 59.845 1.00 52.29 223 TYR B C 1
ATOM 2496 O O . TYR B 1 151 ? 17.909 56.593 60.650 1.00 52.45 223 TYR B O 1
ATOM 2505 N N . ARG B 1 152 ? 16.831 58.511 60.164 1.00 53.42 224 ARG B N 1
ATOM 2506 C CA . ARG B 1 152 ? 16.207 58.644 61.488 1.00 55.02 224 ARG B CA 1
ATOM 2507 C C . ARG B 1 152 ? 14.889 57.882 61.586 1.00 55.40 224 ARG B C 1
ATOM 2508 O O . ARG B 1 152 ? 14.616 57.252 62.595 1.00 55.38 224 ARG B O 1
ATOM 2516 N N . HIS B 1 153 ? 14.090 57.921 60.536 1.00 56.15 225 HIS B N 1
ATOM 2517 C CA . HIS B 1 153 ? 12.747 57.404 60.597 1.00 57.06 225 HIS B CA 1
ATOM 2518 C C . HIS B 1 153 ? 12.715 55.899 60.378 1.00 58.14 225 HIS B C 1
ATOM 2519 O O . HIS B 1 153 ? 11.709 55.282 60.691 1.00 59.21 225 HIS B O 1
ATOM 2526 N N . ALA B 1 154 ? 13.788 55.308 59.845 1.00 59.03 226 ALA B N 1
ATOM 2527 C CA . ALA B 1 154 ? 13.821 53.870 59.519 1.00 59.64 226 ALA B CA 1
ATOM 2528 C C . ALA B 1 154 ? 14.671 53.120 60.536 1.00 60.61 226 ALA B C 1
ATOM 2529 O O . ALA B 1 154 ? 15.852 53.420 60.716 1.00 60.79 226 ALA B O 1
ATOM 2531 N N . GLN B 1 155 ? 14.059 52.140 61.197 1.00 61.61 227 GLN B N 1
ATOM 2532 C CA . GLN B 1 155 ? 14.697 51.375 62.280 1.00 61.86 227 GLN B CA 1
ATOM 2533 C C . GLN B 1 155 ? 14.303 49.907 62.079 1.00 62.21 227 GLN B C 1
ATOM 2534 O O . GLN B 1 155 ? 13.137 49.595 62.021 1.00 62.71 227 GLN B O 1
ATOM 2540 N N . PHE B 1 156 ? 15.272 49.010 61.949 1.00 62.71 228 PHE B N 1
ATOM 2541 C CA . PHE B 1 156 ? 15.022 47.691 61.358 1.00 63.01 228 PHE B CA 1
ATOM 2542 C C . PHE B 1 156 ? 15.077 46.558 62.382 1.00 63.81 228 PHE B C 1
ATOM 2543 O O . PHE B 1 156 ? 15.571 46.747 63.504 1.00 63.83 228 PHE B O 1
ATOM 2551 N N . TYR B 1 157 ? 14.560 45.391 61.989 1.00 64.72 229 TYR B N 1
ATOM 2552 C CA . TYR B 1 157 ? 14.491 44.219 62.863 1.00 65.07 229 TYR B CA 1
ATOM 2553 C C . TYR B 1 157 ? 14.643 42.944 62.058 1.00 65.55 229 TYR B C 1
ATOM 2554 O O . TYR B 1 157 ? 14.060 42.821 60.994 1.00 65.76 229 TYR B O 1
ATOM 2563 N N . ILE B 1 158 ? 15.449 42.001 62.539 1.00 66.14 230 ILE B N 1
ATOM 2564 C CA . ILE B 1 158 ? 15.444 40.650 61.969 1.00 66.73 230 ILE B CA 1
ATOM 2565 C C . ILE B 1 158 ? 15.243 39.619 63.071 1.00 67.51 230 ILE B C 1
ATOM 2566 O O . ILE B 1 158 ? 15.947 39.646 64.083 1.00 67.57 230 ILE B O 1
ATOM 2571 N N . PRO B 1 159 ? 14.266 38.713 62.884 1.00 68.30 231 PRO B N 1
ATOM 2572 C CA . PRO B 1 159 ? 14.081 37.622 63.811 1.00 68.19 231 PRO B CA 1
ATOM 2573 C C . PRO B 1 159 ? 14.860 36.431 63.269 1.00 68.68 231 PRO B C 1
ATOM 2574 O O . PRO B 1 159 ? 14.339 35.668 62.471 1.00 69.39 231 PRO B O 1
ATOM 2578 N N . SER B 1 160 ? 16.117 36.306 63.690 1.00 69.06 232 SER B N 1
ATOM 2579 C CA . SER B 1 160 ? 17.058 35.315 63.152 1.00 69.04 232 SER B CA 1
ATOM 2580 C C . SER B 1 160 ? 16.990 33.951 63.881 1.00 69.37 232 SER B C 1
ATOM 2581 O O . SER B 1 160 ? 16.613 33.878 65.063 1.00 68.71 232 SER B O 1
ATOM 2584 N N . LYS B 1 161 ? 17.350 32.887 63.150 1.00 69.88 233 LYS B N 1
ATOM 2585 C CA . LYS B 1 161 ? 17.278 31.512 63.649 1.00 70.30 233 LYS B CA 1
ATOM 2586 C C . LYS B 1 161 ? 18.471 30.673 63.208 1.00 70.28 233 LYS B C 1
ATOM 2587 O O . LYS B 1 161 ? 18.930 29.812 63.974 1.00 70.47 233 LYS B O 1
#

Secondary structure (DSSP, 8-state):
--EE-S--S-GGG--EEEEEEEEEEESS--HHHHHHTT--SSS-EEEEEEEEEETTEEEEEEEEEEEHHHH----HHHHTS-HHHIIIIIS---EEEEEEEEEEEE--HHHHHHTT--TT-EEEEEEEEEEETTS-EEEEEEEEEETTT-EEEEEE-/--EE-SS-S-HHHHT--EEEEEEEEEEESS--HHHHHHHT-----EEEEEEEEEETTEEEEEEEEEEEHHHH----TTGGGS-HHHIIIIIS---EEEEEEEEEEEEPPHHHHHHTTS-TT-EEEEEEEEEEETTS-EEEEEEEEEETTT--EEEEE-